Protein AF-A0A8J6VN34-F1 (afdb_monomer)

Structure (mmCIF, N/CA/C/O backbone):
data_AF-A0A8J6VN34-F1
#
_entry.id   AF-A0A8J6VN34-F1
#
loop_
_atom_site.group_PDB
_atom_site.id
_atom_site.type_symbol
_atom_site.label_atom_id
_atom_site.label_alt_id
_atom_site.label_comp_id
_atom_site.label_asym_id
_atom_site.label_entity_id
_atom_site.label_seq_id
_atom_site.pdbx_PDB_ins_code
_atom_site.Cartn_x
_atom_site.Cartn_y
_atom_site.Cartn_z
_atom_site.occupancy
_atom_site.B_iso_or_equiv
_atom_site.auth_seq_id
_atom_site.auth_comp_id
_atom_site.auth_asym_id
_atom_site.auth_atom_id
_atom_site.pdbx_PDB_model_num
ATOM 1 N N . MET A 1 1 ? -9.914 15.115 8.096 1.00 27.58 1 MET A N 1
ATOM 2 C CA . MET A 1 1 ? -8.444 15.237 8.143 1.00 27.58 1 MET A CA 1
ATOM 3 C C . MET A 1 1 ? -7.943 14.068 8.964 1.00 27.58 1 MET A C 1
ATOM 5 O O . MET A 1 1 ? -8.264 14.022 10.146 1.00 27.58 1 MET A O 1
ATOM 9 N N . ALA A 1 2 ? -7.287 13.093 8.335 1.00 30.97 2 ALA A N 1
ATOM 10 C CA . ALA A 1 2 ? -6.670 11.989 9.060 1.00 30.97 2 ALA A CA 1
ATOM 11 C C . ALA A 1 2 ? -5.541 12.577 9.913 1.00 30.97 2 ALA A C 1
ATOM 13 O O . ALA A 1 2 ? -4.629 13.214 9.386 1.00 30.97 2 ALA A O 1
ATOM 14 N N . ARG A 1 3 ? -5.658 12.474 11.238 1.00 43.19 3 ARG A N 1
ATOM 15 C CA . ARG A 1 3 ? -4.516 12.735 12.117 1.00 43.19 3 ARG A CA 1
ATOM 16 C C . ARG A 1 3 ? -3.498 11.631 11.838 1.00 43.19 3 ARG A C 1
ATOM 18 O O . ARG A 1 3 ? -3.907 10.505 11.588 1.00 43.19 3 ARG A O 1
ATOM 25 N N . ASN A 1 4 ? -2.203 11.940 11.873 1.00 45.34 4 ASN A N 1
ATOM 26 C CA . ASN A 1 4 ? -1.179 10.897 11.919 1.00 45.34 4 ASN A CA 1
ATOM 27 C C . ASN A 1 4 ? -1.414 10.094 13.200 1.00 45.34 4 ASN A C 1
ATOM 29 O O . ASN A 1 4 ? -1.066 10.550 14.290 1.00 45.34 4 ASN A O 1
ATOM 33 N N . ILE A 1 5 ? -2.088 8.954 13.075 1.00 58.25 5 ILE A N 1
ATOM 34 C CA . ILE A 1 5 ? -2.384 8.080 14.199 1.00 58.25 5 ILE A CA 1
ATOM 35 C C . ILE A 1 5 ? -1.059 7.451 14.592 1.00 58.25 5 ILE A C 1
ATOM 37 O O . ILE A 1 5 ? -0.401 6.772 13.806 1.00 58.25 5 ILE A O 1
ATOM 41 N N . GLY A 1 6 ? -0.605 7.776 15.798 1.00 58.16 6 GLY A N 1
ATOM 42 C CA . GLY A 1 6 ? 0.593 7.179 16.355 1.00 58.16 6 GLY A CA 1
ATOM 43 C C . GLY A 1 6 ? 0.306 5.726 16.698 1.00 58.16 6 GLY A C 1
ATOM 44 O O . GLY A 1 6 ? 0.001 5.440 17.850 1.00 58.16 6 GLY A O 1
ATOM 45 N N . TRP A 1 7 ? 0.452 4.818 15.729 1.00 65.31 7 TRP A N 1
ATOM 46 C CA . TRP A 1 7 ? 0.406 3.352 15.883 1.00 65.31 7 TRP A CA 1
ATOM 47 C C . TRP A 1 7 ? 1.563 2.786 16.735 1.00 65.31 7 TRP A C 1
ATOM 49 O O . TRP A 1 7 ? 2.011 1.654 16.556 1.00 65.31 7 TRP A O 1
ATOM 59 N N . GLY A 1 8 ? 2.086 3.583 17.666 1.00 69.25 8 GLY A N 1
ATOM 60 C CA . GLY A 1 8 ? 3.184 3.207 18.539 1.00 69.25 8 GLY A CA 1
ATOM 61 C C . GLY A 1 8 ? 2.762 2.212 19.616 1.00 69.25 8 GLY A C 1
ATOM 62 O O . GLY A 1 8 ? 1.590 2.086 19.978 1.00 69.25 8 GLY A O 1
ATOM 63 N N . GLU A 1 9 ? 3.763 1.562 20.197 1.00 71.38 9 GLU A N 1
ATOM 64 C CA . GLU A 1 9 ? 3.622 0.650 21.334 1.00 71.38 9 GLU A CA 1
ATOM 65 C C . GLU A 1 9 ? 2.813 1.231 22.520 1.00 71.38 9 GLU A C 1
ATOM 67 O O . GLU A 1 9 ? 1.949 0.516 23.040 1.00 71.38 9 GLU A O 1
ATOM 72 N N . PRO A 1 10 ? 2.936 2.533 22.877 1.00 77.38 10 PRO A N 1
ATOM 73 C CA . PRO A 1 10 ? 2.121 3.129 23.939 1.00 77.38 10 PRO A CA 1
ATOM 74 C C . PRO A 1 10 ? 0.622 3.161 23.612 1.00 77.38 10 PRO A C 1
ATOM 76 O O . PRO A 1 10 ? -0.213 2.960 24.491 1.00 77.38 10 PRO A O 1
ATOM 79 N N . ALA A 1 11 ? 0.252 3.383 22.344 1.00 78.06 11 ALA A N 1
ATOM 80 C CA . ALA A 1 11 ? -1.151 3.431 21.930 1.00 78.06 11 ALA A CA 1
ATOM 81 C C . ALA A 1 11 ? -1.808 2.048 22.041 1.00 78.06 11 ALA A C 1
ATOM 83 O O . ALA A 1 11 ? -2.928 1.931 22.544 1.00 78.06 11 ALA A O 1
ATOM 84 N N . LYS A 1 12 ? -1.071 0.997 21.661 1.00 79.69 12 LYS A N 1
ATOM 85 C CA . LYS A 1 12 ? -1.491 -0.399 21.826 1.00 79.69 12 LYS A CA 1
ATOM 86 C C . LYS A 1 12 ? -1.663 -0.771 23.296 1.00 79.69 12 LYS A C 1
ATOM 88 O O . LYS A 1 12 ? -2.705 -1.301 23.679 1.00 79.69 12 LYS A O 1
ATOM 93 N N . SER A 1 13 ? -0.653 -0.471 24.115 1.00 83.44 13 SER A N 1
ATOM 94 C CA . SER A 1 13 ? -0.665 -0.709 25.564 1.00 83.44 13 SER A CA 1
ATOM 95 C C . SER A 1 13 ? -1.884 -0.046 26.215 1.00 83.44 13 SER A C 1
ATOM 97 O O . SER A 1 13 ? -2.656 -0.694 26.922 1.00 83.44 13 SER A O 1
ATOM 99 N N . ASN A 1 14 ? -2.137 1.222 25.886 1.00 85.06 14 ASN A N 1
ATOM 100 C CA . ASN A 1 14 ? -3.275 1.976 26.407 1.00 85.06 14 ASN A CA 1
ATOM 101 C C . ASN A 1 14 ? -4.629 1.422 25.962 1.00 85.06 14 ASN A C 1
ATOM 103 O O . ASN A 1 14 ? -5.552 1.356 26.775 1.00 85.06 14 ASN A O 1
ATOM 107 N N . ALA A 1 15 ? -4.753 1.008 24.698 1.00 83.56 15 ALA A N 1
ATOM 108 C CA . ALA A 1 15 ? -5.980 0.407 24.191 1.00 83.56 15 ALA A CA 1
ATOM 109 C C . ALA A 1 15 ? -6.321 -0.879 24.950 1.00 83.56 15 ALA A C 1
ATOM 111 O O . ALA A 1 15 ? -7.450 -1.038 25.410 1.00 83.56 15 ALA A O 1
ATOM 112 N N . ILE A 1 16 ? -5.331 -1.752 25.154 1.00 83.81 16 ILE A N 1
ATOM 113 C CA . ILE A 1 16 ? -5.499 -3.000 25.908 1.00 83.81 16 ILE A CA 1
ATOM 114 C C . ILE A 1 16 ? -5.907 -2.705 27.355 1.00 83.81 16 ILE A C 1
ATOM 116 O O . ILE A 1 16 ? -6.890 -3.266 27.830 1.00 83.81 16 ILE A O 1
ATOM 120 N N . LYS A 1 17 ? -5.218 -1.779 28.038 1.00 85.81 17 LYS A N 1
ATOM 121 C CA . LYS A 1 17 ? -5.536 -1.401 29.427 1.00 85.81 17 LYS A CA 1
ATOM 122 C C . LYS A 1 17 ? -6.968 -0.877 29.574 1.00 85.81 17 LYS A C 1
ATOM 124 O O . LYS A 1 17 ? -7.651 -1.241 30.529 1.00 85.81 17 LYS A O 1
ATOM 129 N N . LEU A 1 18 ? -7.420 -0.042 28.634 1.00 85.75 18 LEU A N 1
ATOM 130 C CA . LEU A 1 18 ? -8.779 0.502 28.633 1.00 85.75 18 LEU A CA 1
ATOM 131 C C . LEU A 1 18 ? -9.824 -0.594 28.399 1.00 85.75 18 LEU A C 1
ATOM 133 O O . LEU A 1 18 ? -10.818 -0.658 29.118 1.00 85.75 18 LEU A O 1
ATOM 137 N N . LEU A 1 19 ? -9.596 -1.456 27.407 1.00 84.25 19 LEU A N 1
ATOM 138 C CA . LEU A 1 19 ? -10.494 -2.565 27.084 1.00 84.25 19 LEU A CA 1
ATOM 139 C C . LEU A 1 19 ? -10.623 -3.544 28.243 1.00 84.25 19 LEU A C 1
ATOM 141 O O . LEU A 1 19 ? -11.724 -3.978 28.557 1.00 84.25 19 LEU A O 1
ATOM 145 N N . GLU A 1 20 ? -9.513 -3.851 28.904 1.00 85.06 20 GLU A N 1
ATOM 146 C CA . GLU A 1 20 ? -9.505 -4.736 30.057 1.00 85.06 20 GLU A CA 1
ATOM 147 C C . GLU A 1 20 ? -10.310 -4.149 31.219 1.00 85.06 20 GLU A C 1
ATOM 149 O O . GLU A 1 20 ? -11.137 -4.847 31.790 1.00 85.06 20 GLU A O 1
ATOM 154 N N . ALA A 1 21 ? -10.155 -2.851 31.511 1.00 85.06 21 ALA A N 1
ATOM 155 C CA . ALA A 1 21 ? -10.947 -2.183 32.544 1.00 85.06 21 ALA A CA 1
ATOM 156 C C . ALA A 1 21 ? -12.456 -2.182 32.222 1.00 85.06 21 ALA A C 1
ATOM 158 O O . ALA A 1 21 ? -13.283 -2.374 33.114 1.00 85.06 21 ALA A O 1
ATOM 159 N N . LEU A 1 22 ? -12.823 -1.997 30.948 1.00 84.12 22 LEU A N 1
ATOM 160 C CA . LEU A 1 22 ? -14.218 -2.046 30.495 1.00 84.12 22 LEU A CA 1
ATOM 161 C C . LEU A 1 22 ? -14.804 -3.462 30.547 1.00 84.12 22 LEU A C 1
ATOM 163 O O . LEU A 1 22 ? -15.960 -3.624 30.927 1.00 84.12 22 LEU A O 1
ATOM 167 N N . LEU A 1 23 ? -14.018 -4.477 30.186 1.00 81.50 23 LEU A N 1
ATOM 168 C CA . LEU A 1 23 ? -14.428 -5.879 30.246 1.00 81.50 23 LEU A CA 1
ATOM 169 C C . LEU A 1 23 ? -14.573 -6.366 31.685 1.00 81.50 23 LEU A C 1
ATOM 171 O O . LEU A 1 23 ? -15.587 -6.971 32.007 1.00 81.50 23 LEU A O 1
ATOM 175 N N . SER A 1 24 ? -13.635 -6.025 32.573 1.00 82.00 24 SER A N 1
ATOM 176 C CA . SER A 1 24 ? -13.771 -6.331 34.001 1.00 82.00 24 SER A CA 1
ATOM 177 C C . SER A 1 24 ? -15.051 -5.728 34.579 1.00 82.00 24 SER A C 1
ATOM 179 O O . SER A 1 24 ? -15.753 -6.388 35.340 1.00 82.00 24 SER A O 1
ATOM 181 N N . LEU A 1 25 ? -15.398 -4.499 34.178 1.00 81.81 25 LEU A N 1
ATOM 182 C CA . LEU A 1 25 ? -16.655 -3.868 34.579 1.00 81.81 25 LEU A CA 1
ATOM 183 C C . LEU A 1 25 ? -17.891 -4.602 34.026 1.00 81.81 25 LEU A C 1
ATOM 185 O O . LEU A 1 25 ? -18.900 -4.697 34.721 1.00 81.81 25 LEU A O 1
ATOM 189 N N . ALA A 1 26 ? -17.818 -5.141 32.806 1.00 78.38 26 ALA A N 1
ATOM 190 C CA . ALA A 1 26 ? -18.894 -5.933 32.209 1.00 78.38 26 ALA A CA 1
ATOM 191 C C . ALA A 1 26 ? -19.073 -7.307 32.885 1.00 78.38 26 ALA A C 1
ATOM 193 O O . ALA A 1 26 ? -20.204 -7.768 33.023 1.00 78.38 26 ALA A O 1
ATOM 194 N N . ASP A 1 27 ? -17.980 -7.917 33.349 1.00 73.81 27 ASP A N 1
ATOM 195 C CA . ASP A 1 27 ? -17.960 -9.210 34.053 1.00 73.81 27 ASP A CA 1
ATOM 196 C C . ASP A 1 27 ? -18.363 -9.102 35.539 1.00 73.81 27 ASP A C 1
ATOM 198 O O . ASP A 1 27 ? -18.314 -10.084 36.280 1.00 73.81 27 ASP A O 1
ATOM 202 N N . GLY A 1 28 ? -18.795 -7.918 35.987 1.00 67.38 28 GLY A N 1
ATOM 203 C CA . GLY A 1 28 ? -19.330 -7.706 37.332 1.00 67.38 28 GLY A CA 1
ATOM 204 C C . GLY A 1 28 ? -18.319 -7.191 38.353 1.00 67.38 28 GLY A C 1
ATOM 205 O O . GLY A 1 28 ? -18.567 -7.302 39.552 1.00 67.38 28 GLY A O 1
ATOM 206 N N . TRP A 1 29 ? -17.196 -6.606 37.920 1.00 68.62 29 TRP A N 1
ATOM 207 C CA . TRP A 1 29 ? -16.300 -5.900 38.837 1.00 68.62 29 TRP A CA 1
ATOM 208 C C . TRP A 1 29 ? -17.034 -4.741 39.524 1.00 68.62 29 TRP A C 1
ATOM 210 O O . TRP A 1 29 ? -17.462 -3.769 38.892 1.00 68.62 29 TRP A O 1
ATOM 220 N N . GLU A 1 30 ? -17.184 -4.841 40.844 1.00 63.00 30 GLU A N 1
ATOM 221 C CA . GLU A 1 30 ? -17.826 -3.804 41.636 1.00 63.00 30 GLU A CA 1
ATOM 222 C C . GLU A 1 30 ? -16.879 -2.621 41.854 1.00 63.00 30 GLU A C 1
ATOM 224 O O . GLU A 1 30 ? -15.909 -2.682 42.603 1.00 63.00 30 GLU A O 1
ATOM 229 N N . LEU A 1 31 ? -17.197 -1.497 41.215 1.00 65.81 31 LEU A N 1
ATOM 230 C CA . LEU A 1 31 ? -16.610 -0.202 41.556 1.00 65.81 31 LEU A CA 1
ATOM 231 C C . LEU A 1 31 ? -17.163 0.300 42.896 1.00 65.81 31 LEU A C 1
ATOM 233 O O . LEU A 1 31 ? -18.359 0.561 43.012 1.00 65.81 31 LEU A O 1
ATOM 237 N N . ASP A 1 32 ? -16.310 0.546 43.882 1.00 65.75 32 ASP A N 1
ATOM 238 C CA . ASP A 1 32 ? -16.736 1.185 45.142 1.00 65.75 32 ASP A CA 1
ATOM 239 C C . ASP A 1 32 ? -17.191 2.647 44.947 1.00 65.75 32 ASP A C 1
ATOM 241 O O . ASP A 1 32 ? -17.896 3.225 45.775 1.00 65.75 32 ASP A O 1
ATOM 245 N N . ASP A 1 33 ? -16.814 3.257 43.822 1.00 73.25 33 ASP A N 1
ATOM 246 C CA . ASP A 1 33 ? -17.109 4.649 43.496 1.00 73.25 33 ASP A CA 1
ATOM 247 C C . ASP A 1 33 ? -18.467 4.789 42.783 1.00 73.25 33 ASP A C 1
ATOM 249 O O . ASP A 1 33 ? -18.620 4.503 41.589 1.00 73.25 33 ASP A O 1
ATOM 253 N N . CYS A 1 34 ? -19.469 5.248 43.536 1.00 67.12 34 CYS A N 1
ATOM 254 C CA . CYS A 1 34 ? -20.832 5.457 43.048 1.00 67.12 34 CYS A CA 1
ATOM 255 C C . CYS A 1 34 ? -20.923 6.506 41.924 1.00 67.12 34 CYS A C 1
ATOM 257 O O . CYS A 1 34 ? -21.816 6.412 41.079 1.00 67.12 34 CYS A O 1
ATOM 259 N N . GLU A 1 35 ? -20.018 7.490 41.879 1.00 72.00 35 GLU A N 1
ATOM 260 C CA . GLU A 1 35 ? -20.010 8.507 40.822 1.00 72.00 35 GLU A CA 1
ATOM 261 C C . GLU A 1 35 ? -19.473 7.929 39.511 1.00 72.00 35 GLU A C 1
ATOM 263 O O . GLU A 1 35 ? -20.035 8.185 38.443 1.00 72.00 35 GLU A O 1
ATOM 268 N N . LEU A 1 36 ? -18.438 7.087 39.583 1.00 71.94 36 LEU A N 1
ATOM 269 C CA . LEU A 1 36 ? -17.904 6.388 38.412 1.00 71.94 36 LEU A CA 1
ATOM 270 C C . LEU A 1 36 ? -18.875 5.338 37.868 1.00 71.94 36 LEU A C 1
ATOM 272 O O . LEU A 1 36 ? -19.018 5.244 36.650 1.00 71.94 36 LEU A O 1
ATOM 276 N N . LYS A 1 37 ? -19.606 4.627 38.739 1.00 71.38 37 LYS A N 1
ATOM 277 C CA . LYS A 1 37 ? -20.693 3.714 38.332 1.00 71.38 37 LYS A CA 1
ATOM 278 C C . LYS A 1 37 ? -21.795 4.428 37.546 1.00 71.38 37 LYS A C 1
ATOM 280 O O . LYS A 1 37 ? -22.372 3.857 36.626 1.00 71.38 37 LYS A O 1
ATOM 285 N N . ALA A 1 38 ? -22.100 5.678 37.898 1.00 73.31 38 ALA A N 1
ATOM 286 C CA . ALA A 1 38 ? -23.043 6.487 37.133 1.00 73.31 38 ALA A CA 1
ATOM 287 C C . ALA A 1 38 ? -22.421 7.000 35.821 1.00 73.31 38 ALA A C 1
ATOM 289 O O . ALA A 1 38 ? -23.092 7.020 34.791 1.00 73.31 38 ALA A O 1
ATOM 290 N N . ALA A 1 39 ? -21.145 7.392 35.842 1.00 77.31 39 ALA A N 1
ATOM 291 C CA . ALA A 1 39 ? -20.455 7.986 34.698 1.00 77.31 39 ALA A CA 1
ATOM 292 C C . ALA A 1 39 ? -20.050 6.982 33.602 1.00 77.31 39 ALA A C 1
ATOM 294 O O . ALA A 1 39 ? -19.951 7.377 32.438 1.00 77.31 39 ALA A O 1
ATOM 295 N N . VAL A 1 40 ? -19.812 5.713 33.950 1.00 80.19 40 VAL A N 1
ATOM 296 C CA . VAL A 1 40 ? -19.454 4.640 33.013 1.00 80.19 40 VAL A CA 1
ATOM 297 C C . VAL A 1 40 ? -20.332 3.421 33.273 1.00 80.19 40 VAL A C 1
ATOM 299 O O . VAL A 1 40 ? -20.195 2.739 34.283 1.00 80.19 40 VAL A O 1
ATOM 302 N N . GLN A 1 41 ? -21.221 3.139 32.329 1.00 80.62 41 GLN A N 1
ATOM 303 C CA . GLN A 1 41 ? -22.067 1.957 32.307 1.00 80.62 41 GLN A CA 1
ATOM 304 C C . GLN A 1 41 ? -21.714 1.127 31.075 1.00 80.62 41 GLN A C 1
ATOM 306 O O . GLN A 1 41 ? -21.562 1.666 29.977 1.00 80.62 41 GLN A O 1
ATOM 311 N N . VAL A 1 42 ? -21.569 -0.180 31.267 1.00 81.50 42 VAL A N 1
ATOM 312 C CA . VAL A 1 42 ? -21.170 -1.116 30.219 1.00 81.50 42 VAL A CA 1
ATOM 313 C C . VAL A 1 42 ? -22.227 -2.208 30.128 1.00 81.50 42 VAL A C 1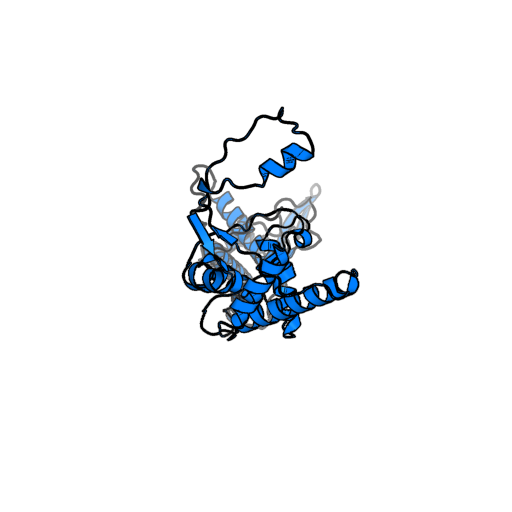
ATOM 315 O O . VAL A 1 42 ? -22.566 -2.823 31.135 1.00 81.50 42 VAL A O 1
ATOM 318 N N . GLU A 1 43 ? -22.776 -2.417 28.935 1.00 82.62 43 GLU A N 1
ATOM 319 C CA . GLU A 1 43 ? -23.843 -3.389 28.689 1.00 82.62 43 GLU A CA 1
ATOM 320 C C . GLU A 1 43 ? -23.598 -4.125 27.369 1.00 82.62 43 GLU A C 1
ATOM 322 O O . GLU A 1 43 ? -23.281 -3.513 26.346 1.00 82.62 43 GLU A O 1
ATOM 327 N N . TRP A 1 44 ? -23.771 -5.446 27.371 1.00 78.69 44 TRP A N 1
ATOM 328 C CA . TRP A 1 44 ? -23.769 -6.245 26.148 1.00 78.69 44 TRP A CA 1
ATOM 329 C C . TRP A 1 44 ? -25.103 -6.053 25.418 1.00 78.69 44 TRP A C 1
ATOM 331 O O . TRP A 1 44 ? -26.161 -6.374 25.950 1.00 78.69 44 TRP A O 1
ATOM 341 N N . VAL A 1 45 ? -25.057 -5.497 24.205 1.00 79.31 45 VAL A N 1
ATOM 342 C CA . VAL A 1 45 ? -26.252 -5.263 23.367 1.00 79.31 45 VAL A CA 1
ATOM 343 C C . VAL A 1 45 ? -26.505 -6.439 22.431 1.00 79.31 45 VAL A C 1
ATOM 345 O O . VAL A 1 45 ? -27.643 -6.717 22.064 1.00 79.31 45 VAL A O 1
ATOM 348 N N . SER A 1 46 ? -25.442 -7.131 22.039 1.00 76.25 46 SER A N 1
ATOM 349 C CA . SER A 1 46 ? -25.511 -8.399 21.328 1.00 76.25 46 SER A CA 1
ATOM 350 C C . SER A 1 46 ? -24.335 -9.276 21.730 1.00 76.25 46 SER A C 1
ATOM 352 O O . SER A 1 46 ? -23.399 -8.801 22.376 1.00 76.25 46 SER A O 1
ATOM 354 N N . GLU A 1 47 ? -24.365 -10.533 21.287 1.00 76.50 47 GLU A N 1
ATOM 355 C CA . GLU A 1 47 ? -23.318 -11.532 21.524 1.00 76.50 47 GLU A CA 1
ATOM 356 C C . GLU A 1 47 ? -21.906 -10.984 21.272 1.00 76.50 47 GLU A C 1
ATOM 358 O O . GLU A 1 47 ? -20.993 -11.281 22.030 1.00 76.50 47 GLU A O 1
ATOM 363 N N . ASN A 1 48 ? -21.734 -10.105 20.279 1.00 80.69 48 ASN A N 1
ATOM 364 C CA . ASN A 1 48 ? -20.426 -9.605 19.844 1.00 80.69 48 ASN A CA 1
ATOM 365 C C . ASN A 1 48 ? -20.284 -8.081 20.002 1.00 80.69 48 ASN A C 1
ATOM 367 O O . ASN A 1 48 ? -19.380 -7.480 19.418 1.00 80.69 48 ASN A O 1
ATOM 371 N N . LYS A 1 49 ? -21.195 -7.415 20.726 1.00 82.38 49 LYS A N 1
ATOM 372 C CA . LYS A 1 49 ? -21.228 -5.946 20.803 1.00 82.38 49 LYS A CA 1
ATOM 373 C C . LYS A 1 49 ? -21.412 -5.447 22.229 1.00 82.38 49 LYS A C 1
ATOM 375 O O . LYS A 1 49 ? -22.490 -5.562 22.814 1.00 82.38 49 LYS A O 1
ATOM 380 N N . LEU A 1 50 ? -20.367 -4.801 22.736 1.00 83.69 50 LEU A N 1
ATOM 381 C CA . LEU A 1 50 ? -20.330 -4.182 24.054 1.00 83.69 50 LEU A CA 1
ATOM 382 C C . LEU A 1 50 ? -20.575 -2.679 23.933 1.00 83.69 50 LEU A C 1
ATOM 384 O O . LEU A 1 50 ? -19.791 -1.972 23.302 1.00 83.69 50 LEU A O 1
ATOM 388 N N . ARG A 1 51 ? -21.653 -2.170 24.525 1.00 83.50 51 ARG A N 1
ATOM 389 C CA . ARG A 1 51 ? -22.000 -0.746 24.508 1.00 83.50 51 ARG A CA 1
ATOM 390 C C . ARG A 1 51 ? -21.522 -0.077 25.790 1.00 83.50 51 ARG A C 1
ATOM 392 O O . ARG A 1 51 ? -21.782 -0.565 26.885 1.00 83.50 51 ARG A O 1
ATOM 399 N N . VAL A 1 52 ? -20.862 1.068 25.638 1.00 83.69 52 VAL A N 1
ATOM 400 C CA . VAL A 1 52 ? -20.378 1.893 26.748 1.00 83.69 52 VAL A CA 1
ATOM 401 C C . VAL A 1 52 ? -21.117 3.227 26.735 1.00 83.69 52 VAL A C 1
ATOM 403 O O . VAL A 1 52 ? -21.083 3.978 25.754 1.00 83.69 52 VAL A O 1
ATOM 406 N N . THR A 1 53 ? -21.807 3.522 27.832 1.00 83.31 53 THR A N 1
ATOM 407 C CA . THR A 1 53 ? -22.572 4.756 28.040 1.00 83.31 53 THR A CA 1
ATOM 408 C C . THR A 1 53 ? -22.340 5.308 29.449 1.00 83.31 53 THR A C 1
ATOM 410 O O . THR A 1 53 ? -21.438 4.879 30.160 1.00 83.31 53 THR A O 1
ATOM 413 N N . GLY A 1 54 ? -23.106 6.327 29.834 1.00 80.38 54 GLY A N 1
ATOM 414 C CA . GLY A 1 54 ? -23.071 6.929 31.162 1.00 80.38 54 GLY A CA 1
ATOM 415 C C . GLY A 1 54 ? -24.381 7.658 31.441 1.00 80.38 54 GLY A C 1
ATOM 416 O O . GLY A 1 54 ? -25.002 8.229 30.531 1.00 80.38 54 GLY A O 1
ATOM 417 N N . LYS A 1 55 ? -24.815 7.623 32.699 1.00 78.12 55 LYS A N 1
ATOM 418 C CA . LYS A 1 55 ? -26.004 8.309 33.205 1.00 78.12 55 LYS A CA 1
ATOM 419 C C . LYS A 1 55 ? -25.589 9.640 33.816 1.00 78.12 55 LYS A C 1
ATOM 421 O O . LYS A 1 55 ? -24.691 9.719 34.646 1.00 78.12 55 LYS A O 1
ATOM 426 N N . GLY A 1 56 ? -26.276 10.702 33.415 1.00 69.19 56 GLY A N 1
ATOM 427 C CA . GLY A 1 56 ? -26.051 12.042 33.938 1.00 69.19 56 GLY A CA 1
ATOM 428 C C . GLY A 1 56 ? -27.358 12.696 34.355 1.00 69.19 56 GLY A C 1
ATOM 429 O O . GLY A 1 56 ? -28.442 12.333 33.896 1.00 69.19 56 GLY A O 1
ATOM 430 N N . LYS A 1 57 ? -27.267 13.679 35.248 1.00 70.56 57 LYS A N 1
ATOM 431 C CA . LYS A 1 57 ? -28.428 14.478 35.642 1.00 70.56 57 LYS A CA 1
ATOM 432 C C . LYS A 1 57 ? -28.655 15.571 34.603 1.00 70.56 57 LYS A C 1
ATOM 434 O O . LYS A 1 57 ? -27.791 16.420 34.398 1.00 70.56 57 LYS A O 1
ATOM 439 N N . GLN A 1 58 ? -29.830 15.584 33.983 1.00 64.62 58 GLN A N 1
ATOM 440 C CA . GLN A 1 58 ? -30.264 16.670 33.112 1.00 64.62 58 GLN A CA 1
ATOM 441 C C . GLN A 1 58 ? -31.300 17.524 33.849 1.00 64.62 58 GLN A C 1
ATOM 443 O O . GLN A 1 58 ? -32.327 17.021 34.309 1.00 64.62 58 GLN A O 1
ATOM 448 N N . LYS A 1 59 ? -31.034 18.829 33.971 1.00 58.72 59 LYS A N 1
ATOM 449 C CA . LYS A 1 59 ? -31.998 19.798 34.509 1.00 58.72 59 LYS A CA 1
ATOM 450 C C . LYS A 1 59 ? -32.885 20.323 33.392 1.00 58.72 59 LYS A C 1
ATOM 452 O O . LYS A 1 59 ? -32.393 20.924 32.439 1.00 58.72 59 LYS A O 1
ATOM 457 N N . ARG A 1 60 ? -34.200 20.161 33.539 1.00 56.69 60 ARG A N 1
ATOM 458 C CA . ARG A 1 60 ? -35.200 20.832 32.700 1.00 56.69 60 ARG A CA 1
ATOM 459 C C . ARG A 1 60 ? -36.115 21.650 33.612 1.00 56.69 60 ARG A C 1
ATOM 461 O O . ARG A 1 60 ? -37.063 21.135 34.201 1.00 56.69 60 ARG A O 1
ATOM 468 N N . GLY A 1 61 ? -35.784 22.931 33.786 1.00 67.94 61 GLY A N 1
ATOM 469 C CA . GLY A 1 61 ? -36.437 23.799 34.774 1.00 67.94 61 GLY A CA 1
ATOM 470 C C . GLY A 1 61 ? -36.084 23.399 36.215 1.00 67.94 61 GLY A C 1
ATOM 471 O O . GLY A 1 61 ? -34.913 23.214 36.530 1.00 67.94 61 GLY A O 1
ATOM 472 N N . LYS A 1 62 ? -37.089 23.248 37.093 1.00 60.50 62 LYS A N 1
ATOM 473 C CA . LYS A 1 62 ? -36.916 22.816 38.500 1.00 60.50 62 LYS A CA 1
ATOM 474 C C . LYS A 1 62 ? -36.826 21.291 38.697 1.00 60.50 62 LYS A C 1
ATOM 476 O O . LYS A 1 62 ? -36.678 20.848 39.830 1.00 60.50 62 LYS A O 1
ATOM 481 N N . ARG A 1 63 ? -36.953 20.484 37.636 1.00 51.34 63 ARG A N 1
ATOM 482 C CA . ARG A 1 63 ? -36.908 19.014 37.719 1.00 51.34 63 ARG A CA 1
ATOM 483 C C . ARG A 1 63 ? -35.556 18.493 37.228 1.00 51.34 63 ARG A C 1
ATOM 485 O O . ARG A 1 63 ? -35.130 18.820 36.119 1.00 51.34 63 ARG A O 1
ATOM 492 N N . GLU A 1 64 ? -34.901 17.695 38.068 1.00 66.81 64 GLU A N 1
ATOM 493 C CA . GLU A 1 64 ? -33.728 16.890 37.716 1.00 66.81 64 GLU A CA 1
ATOM 494 C C . GLU A 1 64 ? -34.198 15.495 37.294 1.00 66.81 64 GLU A C 1
ATOM 496 O O . GLU A 1 64 ? -34.903 14.825 38.046 1.00 66.81 64 GLU A O 1
ATOM 501 N N . THR A 1 65 ? -33.814 15.056 36.098 1.00 68.69 65 THR A N 1
ATOM 502 C CA . THR A 1 65 ? -34.054 13.688 35.618 1.00 68.69 65 THR A CA 1
ATOM 503 C C . THR A 1 65 ? -32.726 13.030 35.274 1.00 68.69 65 THR A C 1
ATOM 505 O O . THR A 1 65 ? -31.856 13.673 34.685 1.00 68.69 65 THR A O 1
ATOM 508 N N . ILE A 1 66 ? -32.561 11.758 35.635 1.00 70.69 66 ILE A N 1
ATOM 509 C CA . ILE A 1 66 ? -31.394 10.961 35.242 1.00 70.69 66 ILE A CA 1
ATOM 510 C C . ILE A 1 66 ? -31.628 10.503 33.803 1.00 70.69 66 ILE A C 1
ATOM 512 O O . ILE A 1 66 ? -32.615 9.828 33.524 1.00 70.69 66 ILE A O 1
ATOM 516 N N . VAL A 1 67 ? -30.751 10.912 32.891 1.00 72.56 67 VAL A N 1
ATOM 517 C CA . VAL A 1 67 ? -30.847 10.613 31.458 1.00 72.56 67 VAL A CA 1
ATOM 518 C C . VAL A 1 67 ? -29.532 9.988 31.000 1.00 72.56 67 VAL A C 1
ATOM 520 O O . VAL A 1 67 ? -28.469 10.272 31.552 1.00 72.56 67 VAL A O 1
ATOM 523 N N . GLU A 1 68 ? -29.582 9.126 29.988 1.00 74.00 68 GLU A N 1
ATOM 524 C CA . GLU A 1 68 ? -28.381 8.620 29.323 1.00 74.00 68 GLU A CA 1
ATOM 525 C C . GLU A 1 68 ? -27.728 9.732 28.493 1.00 74.00 68 GLU A C 1
ATOM 527 O O . GLU A 1 68 ? -28.187 10.057 27.393 1.00 74.00 68 GLU A O 1
ATOM 532 N N . ILE A 1 69 ? -26.636 10.303 28.997 1.00 70.56 69 ILE A N 1
ATOM 533 C CA . ILE A 1 69 ? -25.899 11.385 28.324 1.00 70.56 69 ILE A CA 1
ATOM 534 C C . ILE A 1 69 ? -24.673 10.818 27.591 1.00 70.56 69 ILE A C 1
ATOM 536 O O . ILE A 1 69 ? -24.383 11.239 26.473 1.00 70.56 69 ILE A O 1
ATOM 540 N N . GLY A 1 70 ? -24.034 9.784 28.148 1.00 75.56 70 GLY A N 1
ATOM 541 C CA . GLY A 1 70 ? -22.787 9.190 27.655 1.00 75.56 70 GLY A CA 1
ATOM 542 C C . GLY A 1 70 ? -21.670 9.268 28.695 1.00 75.56 70 GLY A C 1
ATOM 543 O O . GLY A 1 70 ? -21.852 9.842 29.767 1.00 75.56 70 GLY A O 1
ATOM 544 N N . THR A 1 71 ? -20.516 8.688 28.379 1.00 81.19 71 THR A N 1
ATOM 545 C CA . THR A 1 71 ? -19.324 8.726 29.237 1.00 81.19 71 THR A CA 1
ATOM 546 C C . THR A 1 71 ? -18.425 9.920 28.905 1.00 81.19 71 THR A C 1
ATOM 548 O O . THR A 1 71 ? -18.522 10.509 27.827 1.00 81.19 71 THR A O 1
ATOM 551 N N . THR A 1 72 ? -17.537 10.295 29.824 1.00 83.19 72 THR A N 1
ATOM 552 C CA . THR A 1 72 ? -16.525 11.341 29.604 1.00 83.19 72 THR A CA 1
ATOM 553 C C . THR A 1 72 ? -15.130 10.729 29.576 1.00 83.19 72 THR A C 1
ATOM 555 O O . THR A 1 72 ? -14.856 9.748 30.263 1.00 83.19 72 THR A O 1
ATOM 558 N N . LYS A 1 73 ? -14.202 11.340 28.828 1.00 81.06 73 LYS A N 1
ATOM 559 C CA . LYS A 1 73 ? -12.804 10.872 28.775 1.00 81.06 73 LYS A CA 1
ATOM 560 C C . LYS A 1 73 ? -12.162 10.811 30.163 1.00 81.06 73 LYS A C 1
ATOM 562 O O . LYS A 1 73 ? -11.499 9.834 30.479 1.00 81.06 73 LYS A O 1
ATOM 567 N N . LYS A 1 74 ? -12.433 11.808 31.013 1.00 82.56 74 LYS A N 1
ATOM 568 C CA . LYS A 1 74 ? -11.957 11.847 32.405 1.00 82.56 74 LYS A CA 1
ATOM 569 C C . LYS A 1 74 ? -12.464 10.657 33.226 1.00 82.56 74 LYS A C 1
ATOM 571 O O . LYS A 1 74 ? -11.709 10.094 34.009 1.00 82.56 74 LYS A O 1
ATOM 576 N N . ALA A 1 75 ? -13.721 10.254 33.036 1.00 81.81 75 ALA A N 1
ATOM 577 C CA . ALA A 1 75 ? -14.274 9.084 33.717 1.00 81.81 75 ALA A CA 1
ATOM 578 C C . ALA A 1 75 ? -13.603 7.780 33.258 1.00 81.81 75 ALA A C 1
ATOM 580 O O . ALA A 1 75 ? -13.318 6.923 34.087 1.00 81.81 75 ALA A O 1
ATOM 581 N N . LEU A 1 76 ? -13.285 7.657 31.965 1.00 82.75 76 LEU A N 1
ATOM 582 C CA . LEU A 1 76 ? -12.553 6.501 31.436 1.00 82.75 76 LEU A CA 1
ATOM 583 C C . LEU A 1 76 ? -11.121 6.418 31.977 1.00 82.75 76 LEU A C 1
ATOM 585 O O . LEU A 1 76 ? -10.659 5.331 32.299 1.00 82.75 76 LEU A O 1
ATOM 589 N N . VAL A 1 77 ? -10.435 7.551 32.136 1.00 83.50 77 VAL A N 1
ATOM 590 C CA . VAL A 1 77 ? -9.096 7.580 32.750 1.00 83.50 77 VAL A CA 1
ATOM 591 C C . VAL A 1 77 ? -9.165 7.119 34.205 1.00 83.50 77 VAL A C 1
ATOM 593 O O . VAL A 1 77 ? -8.437 6.209 34.590 1.00 83.50 77 VAL A O 1
ATOM 596 N N . LYS A 1 78 ? -10.104 7.666 34.988 1.00 83.25 78 LYS A N 1
ATOM 597 C CA . LYS A 1 78 ? -10.325 7.247 36.381 1.00 83.25 78 LYS A CA 1
ATOM 598 C C . LYS A 1 78 ? -10.673 5.762 36.505 1.00 83.25 78 LYS A C 1
ATOM 600 O O . LYS A 1 78 ? -10.257 5.122 37.465 1.00 83.25 78 LYS A O 1
ATOM 605 N N . LEU A 1 79 ? -11.422 5.208 35.549 1.00 82.56 79 LEU A N 1
ATOM 606 C CA . LEU A 1 79 ? -11.728 3.776 35.506 1.00 82.56 79 LEU A CA 1
ATOM 607 C C . LEU A 1 79 ? -10.446 2.941 35.367 1.00 82.56 79 LEU A C 1
ATOM 609 O O . LEU A 1 79 ? -10.265 1.971 36.099 1.00 82.56 79 LEU A O 1
ATOM 613 N N . VAL A 1 80 ? -9.547 3.339 34.463 1.00 83.19 80 VAL A N 1
ATOM 614 C CA . VAL A 1 80 ? -8.257 2.663 34.260 1.00 83.19 80 VAL A CA 1
ATOM 615 C C . VAL A 1 80 ? -7.375 2.774 35.510 1.00 83.19 80 VAL A C 1
ATOM 617 O O . VAL A 1 80 ? -6.814 1.766 35.936 1.00 83.19 80 VAL A O 1
ATOM 620 N N . GLU A 1 81 ? -7.327 3.947 36.152 1.00 83.88 81 GLU A N 1
ATOM 621 C CA . GLU A 1 81 ? -6.600 4.144 37.418 1.00 83.88 81 GLU A CA 1
ATOM 622 C C . GLU A 1 81 ? -7.142 3.245 38.539 1.00 83.88 81 GLU A C 1
ATOM 624 O O . GLU A 1 81 ? -6.372 2.612 39.263 1.00 83.88 81 GLU A O 1
ATOM 629 N N . LYS A 1 82 ? -8.470 3.127 38.660 1.00 80.50 82 LYS A N 1
ATOM 630 C CA . LYS A 1 82 ? -9.119 2.239 39.638 1.00 80.50 82 LYS A CA 1
ATOM 631 C C . LYS A 1 82 ? -8.858 0.761 39.362 1.00 80.50 82 LYS A C 1
ATOM 633 O O . LYS A 1 82 ? -8.791 -0.016 40.307 1.00 80.50 82 LYS A O 1
ATOM 638 N N . ALA A 1 83 ? -8.663 0.386 38.100 1.00 75.25 83 ALA A N 1
ATOM 639 C CA . ALA A 1 83 ? -8.250 -0.960 37.709 1.00 75.25 83 ALA A CA 1
ATOM 640 C C . ALA A 1 83 ? -6.750 -1.229 37.976 1.00 75.25 83 ALA A C 1
ATOM 642 O O . ALA A 1 83 ? -6.225 -2.259 37.554 1.00 75.25 83 ALA A O 1
ATOM 643 N N . GLY A 1 84 ? -6.045 -0.307 38.648 1.00 74.50 84 GLY A N 1
ATOM 644 C CA . GLY A 1 84 ? -4.631 -0.433 39.003 1.00 74.50 84 GLY A CA 1
ATOM 645 C C . GLY A 1 84 ? -3.677 -0.181 37.836 1.00 74.50 84 GLY A C 1
ATOM 646 O O . GLY A 1 84 ? -2.524 -0.606 37.884 1.00 74.50 84 GLY A O 1
ATOM 647 N N . LYS A 1 85 ? -4.146 0.474 36.769 1.00 79.56 85 LYS A N 1
ATOM 648 C CA . LYS A 1 85 ? -3.378 0.705 35.541 1.00 79.56 85 LYS A CA 1
ATOM 649 C C . LYS A 1 85 ? -3.197 2.190 35.290 1.00 79.56 85 LYS A C 1
ATOM 651 O O . LYS A 1 85 ? -4.042 3.005 35.634 1.00 79.56 85 LYS A O 1
ATOM 656 N N . SER A 1 86 ? -2.111 2.524 34.604 1.00 80.81 86 SER A N 1
ATOM 657 C CA . SER A 1 86 ? -1.820 3.894 34.185 1.00 80.81 86 SER A CA 1
ATOM 658 C C . SER A 1 86 ? -1.643 3.949 32.675 1.00 80.81 86 SER A C 1
ATOM 660 O O . SER A 1 86 ? -1.000 3.072 32.082 1.00 80.81 86 SER A O 1
ATOM 662 N N . LEU A 1 87 ? -2.224 4.977 32.057 1.00 76.31 87 LEU A N 1
ATOM 663 C CA . LEU A 1 87 ? -2.033 5.260 30.639 1.00 76.31 87 LEU A CA 1
ATOM 664 C C . LEU A 1 87 ? -0.621 5.815 30.412 1.00 76.31 87 LEU A C 1
ATOM 666 O O . LEU A 1 87 ? -0.134 6.649 31.172 1.00 76.31 87 LEU A O 1
ATOM 670 N N . GLU A 1 88 ? 0.041 5.328 29.371 1.00 75.88 88 GLU A N 1
ATOM 671 C CA . GLU A 1 88 ? 1.370 5.763 28.947 1.00 75.88 88 GLU A CA 1
ATOM 672 C C . GLU A 1 88 ? 1.262 6.918 27.950 1.00 75.88 88 GLU A C 1
ATOM 674 O O . GLU A 1 88 ? 0.360 6.951 27.111 1.00 75.88 88 GLU A O 1
ATOM 679 N N . PHE A 1 89 ? 2.200 7.862 28.006 1.00 70.38 89 PHE A N 1
ATOM 680 C CA . PHE A 1 89 ? 2.201 9.027 27.123 1.00 70.38 89 PHE A CA 1
ATOM 681 C C . PHE A 1 89 ? 3.335 8.916 26.100 1.00 70.38 89 PHE A C 1
ATOM 683 O O . PHE A 1 89 ? 4.477 8.661 26.491 1.00 70.38 89 PHE A O 1
ATOM 690 N N . PRO A 1 90 ? 3.071 9.122 24.797 1.00 58.56 90 PRO A N 1
ATOM 691 C CA . PRO A 1 90 ? 4.134 9.148 23.804 1.00 58.56 90 PRO A CA 1
ATOM 692 C C . PRO A 1 90 ? 5.120 10.292 24.090 1.00 58.56 90 PRO A C 1
ATOM 694 O O . PRO A 1 90 ? 4.740 11.426 24.374 1.00 58.56 90 PRO A O 1
ATOM 697 N N . GLN A 1 91 ? 6.412 9.992 23.961 1.00 53.78 91 GLN A N 1
ATOM 698 C CA . GLN A 1 91 ? 7.544 10.837 24.375 1.00 53.78 91 GLN A CA 1
ATOM 699 C C . GLN A 1 91 ? 7.658 12.183 23.623 1.00 53.78 91 GLN A C 1
ATOM 701 O O . GLN A 1 91 ? 8.455 13.038 23.996 1.00 53.78 91 GLN A O 1
ATOM 706 N N . ARG A 1 92 ? 6.856 12.394 22.568 1.00 49.38 92 ARG A N 1
ATOM 707 C CA . ARG A 1 92 ? 6.974 13.516 21.618 1.00 49.38 92 ARG A CA 1
ATOM 708 C C . ARG A 1 92 ? 6.389 14.855 22.089 1.00 49.38 92 ARG A C 1
ATOM 710 O O . ARG A 1 92 ? 6.572 15.841 21.387 1.00 49.38 92 ARG A O 1
ATOM 717 N N . GLN A 1 93 ? 5.719 14.922 23.241 1.00 49.19 93 GLN A N 1
ATOM 718 C CA . GLN A 1 93 ? 5.094 16.160 23.735 1.00 49.19 93 GLN A CA 1
ATOM 719 C C . GLN A 1 93 ? 5.500 16.525 25.175 1.00 49.19 93 GLN A C 1
ATOM 721 O O . GLN A 1 93 ? 4.664 16.887 26.001 1.00 49.19 93 GLN A O 1
ATOM 726 N N . GLN A 1 94 ? 6.798 16.506 25.489 1.00 47.16 94 GLN A N 1
ATOM 727 C CA . GLN A 1 94 ? 7.321 17.216 26.671 1.00 47.16 94 GLN A CA 1
ATOM 728 C C . GLN A 1 94 ? 7.440 18.735 26.419 1.00 47.16 94 GLN A C 1
ATOM 730 O O . GLN A 1 94 ? 8.435 19.357 26.768 1.00 47.16 94 GLN A O 1
ATOM 735 N N . GLY A 1 95 ? 6.432 19.341 25.788 1.00 47.22 95 GLY A N 1
ATOM 736 C CA . GLY A 1 95 ? 6.302 20.795 25.766 1.00 47.22 95 GLY A CA 1
ATOM 737 C C . GLY A 1 95 ? 5.834 21.273 27.139 1.00 47.22 95 GLY A C 1
ATOM 738 O O . GLY A 1 95 ? 4.822 20.783 27.654 1.00 47.22 95 GLY A O 1
ATOM 739 N N . GLU A 1 96 ? 6.577 22.194 27.748 1.00 45.56 96 GLU A N 1
ATOM 740 C CA . GLU A 1 96 ? 6.174 22.915 28.957 1.00 45.56 96 GLU A CA 1
ATOM 741 C C . GLU A 1 96 ? 4.853 23.654 28.687 1.00 45.56 96 GLU A C 1
ATOM 743 O O . GLU A 1 96 ? 4.828 24.645 27.962 1.00 45.56 96 GLU A O 1
ATOM 748 N N . GLY A 1 97 ? 3.734 23.152 29.225 1.00 55.34 97 GLY A N 1
ATOM 749 C CA . GLY A 1 97 ? 2.463 23.888 29.211 1.00 55.34 97 GLY A CA 1
ATOM 750 C C . GLY A 1 97 ? 1.170 23.070 29.151 1.00 55.34 97 GLY A C 1
ATOM 751 O O . GLY A 1 97 ? 0.121 23.616 29.479 1.00 55.34 97 GLY A O 1
ATOM 752 N N . THR A 1 98 ? 1.185 21.787 28.771 1.00 58.50 98 THR A N 1
ATOM 753 C CA . THR A 1 98 ? -0.052 20.975 28.733 1.00 58.50 98 THR A CA 1
ATOM 754 C C . THR A 1 98 ? -0.378 20.362 30.094 1.00 58.50 98 THR A C 1
ATOM 756 O O . THR A 1 98 ? 0.468 19.700 30.702 1.00 58.50 98 THR A O 1
ATOM 759 N N . SER A 1 99 ? -1.606 20.580 30.582 1.00 69.69 99 SER A N 1
ATOM 760 C CA . SER A 1 99 ? -2.060 20.026 31.861 1.00 69.69 99 SER A CA 1
ATOM 761 C C . SER A 1 99 ? -2.123 18.494 31.796 1.00 69.69 99 SER A C 1
ATOM 763 O O . SER A 1 99 ? -2.330 17.906 30.731 1.00 69.69 99 SER A O 1
ATOM 765 N N . ARG A 1 100 ? -1.941 17.817 32.939 1.00 75.00 100 ARG A N 1
ATOM 766 C CA . ARG A 1 100 ? -2.011 16.346 33.015 1.00 75.00 100 ARG A CA 1
ATOM 767 C C . ARG A 1 100 ? -3.347 15.810 32.487 1.00 75.00 100 ARG A C 1
ATOM 769 O O . ARG A 1 100 ? -3.360 14.818 31.765 1.00 75.00 100 ARG A O 1
ATOM 776 N N . GLU A 1 101 ? -4.439 16.511 32.783 1.00 72.38 101 GLU A N 1
ATOM 777 C CA . GLU A 1 101 ? -5.782 16.141 32.332 1.00 72.38 101 GLU A CA 1
ATOM 778 C C . GLU A 1 101 ? -5.921 16.187 30.801 1.00 72.38 101 GLU A C 1
ATOM 780 O O . GLU A 1 101 ? -6.592 15.336 30.213 1.00 72.38 101 GLU A O 1
ATOM 785 N N . ASP A 1 102 ? -5.271 17.152 30.143 1.00 73.94 102 ASP A N 1
ATOM 786 C CA . ASP A 1 102 ? -5.306 17.281 28.683 1.00 73.94 102 ASP A CA 1
ATOM 787 C C . ASP A 1 102 ? -4.541 16.140 28.006 1.00 73.94 102 ASP A C 1
ATOM 789 O O . ASP A 1 102 ? -5.019 15.567 27.025 1.00 73.94 102 ASP A O 1
ATOM 793 N N . ARG A 1 103 ? -3.392 15.747 28.574 1.00 76.00 103 ARG A N 1
ATOM 794 C CA . ARG A 1 103 ? -2.585 14.616 28.082 1.00 76.00 103 ARG A CA 1
ATOM 795 C C . ARG A 1 103 ? -3.333 13.292 28.207 1.00 76.00 103 ARG A C 1
ATOM 797 O O . ARG A 1 103 ? -3.307 12.472 27.292 1.00 76.00 103 ARG A O 1
ATOM 804 N N . GLU A 1 104 ? -4.033 13.086 29.319 1.00 78.88 104 GLU A N 1
ATOM 805 C CA . GLU A 1 104 ? -4.883 11.911 29.535 1.00 78.88 104 GLU A CA 1
ATOM 806 C C . GLU A 1 104 ? -6.058 11.879 28.543 1.00 78.88 104 GLU A C 1
ATOM 808 O O . GLU A 1 104 ? -6.356 10.840 27.948 1.00 78.88 104 GLU A O 1
ATOM 813 N N . ALA A 1 105 ? -6.688 13.028 28.282 1.00 77.62 105 ALA A N 1
ATOM 814 C CA . ALA A 1 105 ? -7.758 13.137 27.294 1.00 77.62 105 ALA A CA 1
ATOM 815 C C . ALA A 1 105 ? -7.278 12.913 25.844 1.00 77.62 105 ALA A C 1
ATOM 817 O O . ALA A 1 105 ? -8.045 12.402 25.015 1.00 77.62 105 ALA A O 1
ATOM 818 N N . GLU A 1 106 ? -6.038 13.288 25.524 1.00 79.38 106 GLU A N 1
ATOM 819 C CA . GLU A 1 106 ? -5.397 13.020 24.232 1.00 79.38 106 GLU A CA 1
ATOM 820 C C . GLU A 1 106 ? -5.027 11.538 24.081 1.00 79.38 106 GLU A C 1
ATOM 822 O O . GLU A 1 106 ? -5.287 10.945 23.032 1.00 79.38 106 GLU A O 1
ATOM 827 N N . ALA A 1 107 ? -4.519 10.902 25.141 1.00 79.50 107 ALA A N 1
ATOM 828 C CA . ALA A 1 107 ? -4.238 9.467 25.154 1.00 79.50 107 ALA A CA 1
ATOM 829 C C . ALA A 1 107 ? -5.507 8.641 24.887 1.00 79.50 107 ALA A C 1
ATOM 831 O O . ALA A 1 107 ? -5.508 7.776 24.010 1.00 79.50 107 ALA A O 1
ATOM 832 N N . VAL A 1 108 ? -6.619 8.962 25.562 1.00 81.94 108 VAL A N 1
ATOM 833 C CA . VAL A 1 108 ? -7.918 8.310 25.309 1.00 81.94 108 VAL A CA 1
ATOM 834 C C . VAL A 1 108 ? -8.403 8.560 23.880 1.00 81.94 108 VAL A C 1
ATOM 836 O O . VAL A 1 108 ? -8.919 7.647 23.238 1.00 81.94 108 VAL A O 1
ATOM 839 N N . GLN A 1 109 ? -8.217 9.772 23.345 1.00 82.06 109 GLN A N 1
ATOM 840 C CA . GLN A 1 109 ? -8.578 10.052 21.952 1.00 82.06 109 GLN A CA 1
ATOM 841 C C . GLN A 1 109 ? -7.767 9.201 20.974 1.00 82.06 109 GLN A C 1
ATOM 843 O O . GLN A 1 109 ? -8.334 8.658 20.034 1.00 82.06 109 GLN A O 1
ATOM 848 N N . THR A 1 110 ? -6.465 9.064 21.216 1.00 80.69 110 THR A N 1
ATOM 849 C CA . THR A 1 110 ? -5.564 8.277 20.367 1.00 80.69 110 THR A CA 1
ATOM 850 C C . THR A 1 110 ? -5.992 6.812 20.354 1.00 80.69 110 THR A C 1
ATOM 852 O O . THR A 1 110 ? -6.038 6.193 19.295 1.00 80.69 110 THR A O 1
ATOM 855 N N . VAL A 1 111 ? -6.389 6.276 21.513 1.00 82.38 111 VAL A N 1
ATOM 856 C CA . VAL A 1 111 ? -6.963 4.928 21.625 1.00 82.38 111 VAL A CA 1
ATOM 857 C C . VAL A 1 111 ? -8.244 4.797 20.801 1.00 82.38 111 VAL A C 1
ATOM 859 O O . VAL A 1 111 ? -8.381 3.833 20.053 1.00 82.38 111 VAL A O 1
ATOM 862 N N . PHE A 1 112 ? -9.170 5.755 20.887 1.00 82.75 112 PHE A N 1
ATOM 863 C CA . PHE A 1 112 ? -10.394 5.726 20.075 1.00 82.75 112 PHE A CA 1
ATOM 864 C C . PHE A 1 112 ? -10.112 5.793 18.578 1.00 82.75 112 PHE A C 1
ATOM 866 O O . PHE A 1 112 ? -10.766 5.095 17.807 1.00 82.75 112 PHE A O 1
ATOM 873 N N . ASP A 1 113 ? -9.144 6.609 18.169 1.00 80.25 113 ASP A N 1
ATOM 874 C CA . ASP A 1 113 ? -8.747 6.719 16.770 1.00 80.25 113 ASP A CA 1
ATOM 875 C C . ASP A 1 113 ? -8.155 5.379 16.277 1.00 80.25 113 ASP A C 1
ATOM 877 O O . ASP A 1 113 ? -8.582 4.882 15.237 1.00 80.25 113 ASP A O 1
ATOM 881 N N . CYS A 1 114 ? -7.304 4.713 17.072 1.00 79.56 114 CYS A N 1
ATOM 882 C CA . CYS A 1 114 ? -6.769 3.379 16.747 1.00 79.56 114 CYS A CA 1
ATOM 883 C C . CYS A 1 114 ? -7.870 2.306 16.670 1.00 79.56 114 CYS A C 1
ATOM 885 O O . CYS A 1 114 ? -7.932 1.531 15.719 1.00 79.56 114 CYS A O 1
ATOM 887 N N . LEU A 1 115 ? -8.774 2.254 17.656 1.00 81.75 115 LEU A N 1
ATOM 888 C CA . LEU A 1 115 ? -9.861 1.265 17.674 1.00 81.75 115 LEU A CA 1
ATOM 889 C C . LEU A 1 115 ? -10.852 1.468 16.516 1.00 81.75 115 LEU A C 1
ATOM 891 O O . LEU A 1 115 ? -11.459 0.501 16.047 1.00 81.75 115 LEU A O 1
ATOM 895 N N . ARG A 1 116 ? -11.014 2.713 16.051 1.00 83.38 116 ARG A N 1
ATOM 896 C CA . ARG A 1 116 ? -11.812 3.055 14.868 1.00 83.38 116 ARG A CA 1
ATOM 897 C C . ARG A 1 116 ? -11.162 2.533 13.594 1.00 83.38 116 ARG A C 1
ATOM 899 O O . ARG A 1 116 ? -11.862 1.939 12.781 1.00 83.38 116 ARG A O 1
ATOM 906 N N . GLU A 1 117 ? -9.853 2.714 13.434 1.00 80.19 117 GLU A N 1
ATOM 907 C CA . GLU A 1 117 ? -9.129 2.177 12.275 1.00 80.19 117 GLU A CA 1
ATOM 908 C C . GLU A 1 117 ? -9.113 0.646 12.249 1.00 80.19 117 GLU A C 1
ATOM 910 O O . GLU A 1 117 ? -9.244 0.059 11.181 1.00 80.19 117 GLU A O 1
ATOM 915 N N . LEU A 1 118 ? -9.076 -0.009 13.414 1.00 76.94 118 LEU A N 1
ATOM 916 C CA . LEU A 1 118 ? -9.223 -1.467 13.519 1.00 76.94 118 LEU A CA 1
ATOM 917 C C . LEU A 1 118 ? -10.643 -1.976 13.204 1.00 76.94 118 LEU A C 1
ATOM 919 O O . LEU A 1 118 ? -10.885 -3.182 13.241 1.00 76.94 118 LEU A O 1
ATOM 923 N N . GLY A 1 119 ? -11.615 -1.087 12.965 1.00 78.94 119 GLY A N 1
ATOM 924 C CA . GLY A 1 119 ? -13.016 -1.454 12.729 1.00 78.94 119 GLY A CA 1
ATOM 925 C C . GLY A 1 119 ? -13.721 -2.064 13.949 1.00 78.94 119 GLY A C 1
ATOM 926 O O . GLY A 1 119 ? -14.817 -2.616 13.826 1.00 78.94 119 GLY A O 1
ATOM 927 N N . VAL A 1 120 ? -13.100 -1.970 15.130 1.00 81.88 120 VAL A N 1
ATOM 928 C CA . VAL A 1 120 ? -13.608 -2.502 16.404 1.00 81.88 120 VAL A CA 1
ATOM 929 C C . VAL A 1 120 ? -14.516 -1.487 17.100 1.00 81.88 120 VAL A C 1
ATOM 931 O O . VAL A 1 120 ? -15.356 -1.870 17.908 1.00 81.88 120 VAL A O 1
ATOM 934 N N . PHE A 1 121 ? -14.389 -0.201 16.780 1.00 82.75 121 PHE A N 1
ATOM 935 C CA . PHE A 1 121 ? -15.125 0.884 17.423 1.00 82.75 121 PHE A CA 1
ATOM 936 C C . PHE A 1 121 ? -16.213 1.469 16.519 1.00 82.75 121 PHE A C 1
ATOM 938 O O . PHE A 1 121 ? -15.938 1.918 15.407 1.00 82.75 121 PHE A O 1
ATOM 945 N N . GLU A 1 122 ? -17.442 1.533 17.031 1.00 79.06 122 GLU A N 1
ATOM 946 C CA . GLU A 1 122 ? -18.574 2.208 16.394 1.00 79.06 122 GLU A CA 1
ATOM 947 C C . GLU A 1 122 ? -19.124 3.311 17.301 1.00 79.06 122 GLU A C 1
ATOM 949 O O . GLU A 1 122 ? -19.527 3.055 18.437 1.00 79.06 122 GLU A O 1
ATOM 954 N N . GLU A 1 123 ? -19.191 4.543 16.795 1.00 75.81 123 GLU A N 1
ATOM 955 C CA . GLU A 1 123 ? -19.878 5.632 17.495 1.00 75.81 123 GLU A CA 1
ATOM 956 C C . GLU A 1 123 ? -21.397 5.468 17.380 1.00 75.81 123 GLU A C 1
ATOM 958 O O . GLU A 1 123 ? -21.927 5.117 16.325 1.00 75.81 123 GLU A O 1
ATOM 963 N N . ASP A 1 124 ? -22.110 5.739 18.473 1.00 70.19 124 ASP A N 1
ATOM 964 C CA . ASP A 1 124 ? -23.571 5.728 18.471 1.00 70.19 124 ASP A CA 1
ATOM 965 C C . ASP A 1 124 ? -24.079 6.911 17.608 1.00 70.19 124 ASP A C 1
ATOM 967 O O . ASP A 1 124 ? -23.677 8.056 17.844 1.00 70.19 124 ASP A O 1
ATOM 971 N N . PRO A 1 125 ? -24.967 6.689 16.619 1.00 59.88 125 PRO A N 1
ATOM 972 C CA . PRO A 1 125 ? -25.452 7.737 15.710 1.00 59.88 125 PRO A CA 1
ATOM 973 C C . PRO A 1 125 ? -26.216 8.861 16.427 1.00 59.88 125 PRO A C 1
ATOM 975 O O . PRO A 1 125 ? -26.421 9.938 15.867 1.00 59.88 125 PRO A O 1
ATOM 978 N N . THR A 1 126 ? -26.624 8.643 17.681 1.00 59.16 126 THR A N 1
ATOM 979 C CA . THR A 1 126 ? -27.251 9.668 18.527 1.00 59.16 126 THR A CA 1
ATOM 980 C C . THR A 1 126 ? -26.272 10.733 19.038 1.00 59.16 126 THR A C 1
ATOM 982 O O . THR A 1 126 ? -26.697 11.733 19.631 1.00 59.16 126 THR A O 1
ATOM 985 N N . ASN A 1 127 ? -24.968 10.568 18.784 1.00 58.06 127 ASN A N 1
ATOM 986 C CA . ASN A 1 127 ? -23.932 11.520 19.158 1.00 58.06 127 ASN A CA 1
ATOM 987 C C . ASN A 1 127 ? -23.957 12.757 18.234 1.00 58.06 127 ASN A C 1
ATOM 989 O O . ASN A 1 127 ? -23.212 12.892 17.267 1.00 58.06 127 ASN A O 1
ATOM 993 N N . THR A 1 128 ? -24.895 13.667 18.497 1.00 51.38 128 THR A N 1
ATOM 994 C CA . THR A 1 128 ? -25.068 14.917 17.740 1.00 51.38 128 THR A CA 1
ATOM 995 C C . THR A 1 128 ? -24.126 16.014 18.243 1.00 51.38 128 THR A C 1
ATOM 997 O O . THR A 1 128 ? -23.733 16.024 19.408 1.00 51.38 128 THR A O 1
ATOM 1000 N N . ARG A 1 129 ? -23.830 17.022 17.398 1.00 48.62 129 ARG A N 1
ATOM 1001 C CA . ARG A 1 129 ? -22.995 18.212 17.717 1.00 48.62 129 ARG A CA 1
ATOM 1002 C C . ARG A 1 129 ? -23.354 18.948 19.028 1.00 48.62 129 ARG A C 1
ATOM 1004 O O . ARG A 1 129 ? -22.583 19.797 19.458 1.00 48.62 129 ARG A O 1
ATOM 1011 N N . LYS A 1 130 ? -24.504 18.653 19.648 1.00 43.62 130 LYS A 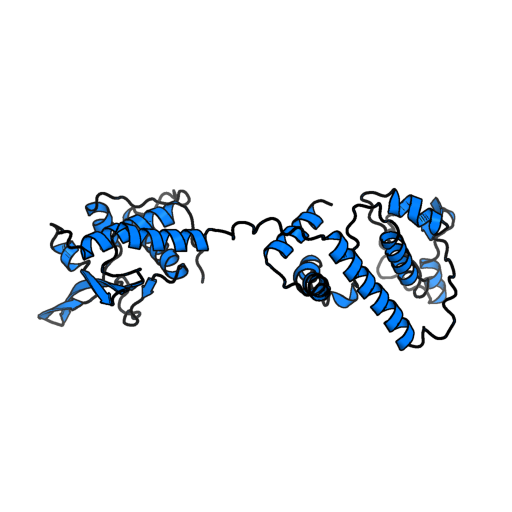N 1
ATOM 1012 C CA . LYS A 1 130 ? -24.969 19.214 20.928 1.00 43.62 130 LYS A CA 1
ATOM 1013 C C . LYS A 1 130 ? -24.379 18.523 22.174 1.00 43.62 130 LYS A C 1
ATOM 1015 O O . LYS A 1 130 ? -24.468 19.104 23.248 1.00 43.62 130 LYS A O 1
ATOM 1020 N N . ASN A 1 131 ? -23.742 17.355 22.042 1.00 52.62 131 ASN A N 1
ATOM 1021 C CA . ASN A 1 131 ? -23.124 16.593 23.140 1.00 52.62 131 ASN A CA 1
ATOM 1022 C C . ASN A 1 131 ? -21.591 16.753 23.175 1.00 52.62 131 ASN A C 1
ATOM 1024 O O . ASN A 1 131 ? -20.859 15.779 23.345 1.00 52.62 131 ASN A O 1
ATOM 1028 N N . GLN A 1 132 ? -21.079 17.975 22.989 1.00 57.44 132 GLN A N 1
ATOM 1029 C CA . GLN A 1 132 ? -19.636 18.236 23.057 1.00 57.44 132 GLN A CA 1
ATOM 1030 C C . GLN A 1 132 ? -19.078 17.788 24.422 1.00 57.44 132 GLN A C 1
ATOM 1032 O O . GLN A 1 132 ? -19.350 18.412 25.443 1.00 57.44 132 GLN A O 1
ATOM 1037 N N . GLY A 1 133 ? -18.324 16.684 24.436 1.00 67.19 133 GLY A N 1
ATOM 1038 C CA . GLY A 1 133 ? -17.657 16.142 25.628 1.00 67.19 133 GLY A CA 1
ATOM 1039 C C . GLY A 1 133 ? -18.189 14.800 26.148 1.00 67.19 133 GLY A C 1
ATOM 1040 O O . GLY A 1 133 ? -17.467 14.144 26.900 1.00 67.19 133 GLY A O 1
ATOM 1041 N N . TYR A 1 134 ? -19.375 14.357 25.715 1.00 74.38 134 TYR A N 1
ATOM 1042 C CA . TYR A 1 134 ? -19.949 13.059 26.094 1.00 74.38 134 TYR A CA 1
ATOM 1043 C C . TYR A 1 134 ? -19.897 12.069 24.933 1.00 74.38 134 TYR A C 1
ATOM 1045 O O . TYR A 1 134 ? -20.187 12.412 23.790 1.00 74.38 134 TYR A O 1
ATOM 1053 N N . TRP A 1 135 ? -19.526 10.830 25.236 1.00 75.25 135 TRP A N 1
ATOM 1054 C CA . TRP A 1 135 ? -19.267 9.789 24.251 1.00 75.25 135 TRP A CA 1
ATOM 1055 C C . TRP A 1 135 ? -20.179 8.593 24.501 1.00 75.25 135 TRP A C 1
ATOM 1057 O O . TRP A 1 135 ? -20.304 8.111 25.626 1.00 75.25 135 TRP A O 1
ATOM 1067 N N . LYS A 1 136 ? -20.820 8.116 23.437 1.00 82.38 136 LYS A N 1
ATOM 1068 C CA . LYS A 1 136 ? -21.554 6.850 23.408 1.00 82.38 136 LYS A CA 1
ATOM 1069 C C . LYS A 1 136 ? -20.975 6.031 22.271 1.00 82.38 136 LYS A C 1
ATOM 1071 O O . LYS A 1 136 ? -20.947 6.502 21.134 1.00 82.38 136 LYS A O 1
ATOM 1076 N N . PHE A 1 137 ? -20.481 4.844 22.583 1.00 82.12 137 PHE A N 1
ATOM 1077 C CA . PHE A 1 137 ? -19.836 3.997 21.592 1.00 82.12 137 PHE A CA 1
ATOM 1078 C C . PHE A 1 137 ? -20.085 2.527 21.883 1.00 82.12 137 PHE A C 1
ATOM 1080 O O . PHE A 1 137 ? -20.495 2.139 22.978 1.00 82.12 137 PHE A O 1
ATOM 1087 N N . SER A 1 138 ? -19.862 1.714 20.863 1.00 83.44 138 SER A N 1
ATOM 1088 C CA . SER A 1 138 ? -19.918 0.266 20.937 1.00 83.44 138 SER A CA 1
ATOM 1089 C C . SER A 1 138 ? -18.608 -0.334 20.450 1.00 83.44 138 SER A C 1
ATOM 1091 O O . SER A 1 138 ? -18.008 0.161 19.497 1.00 83.44 138 SER A O 1
ATOM 1093 N N . LEU A 1 139 ? -18.189 -1.412 21.098 1.00 83.69 139 LEU A N 1
ATOM 1094 C CA . LEU A 1 139 ? -17.016 -2.196 20.748 1.00 83.69 139 LEU A CA 1
ATOM 1095 C C . LEU A 1 139 ? -17.465 -3.540 20.178 1.00 83.69 139 LEU A C 1
ATOM 1097 O O . LEU A 1 139 ? -18.302 -4.217 20.777 1.00 83.69 139 LEU A O 1
ATOM 1101 N N . LYS A 1 140 ? -16.912 -3.919 19.027 1.00 81.75 140 LYS A N 1
ATOM 1102 C CA . LYS A 1 140 ? -17.105 -5.234 18.412 1.00 81.75 140 LYS A CA 1
ATOM 1103 C C . LYS A 1 140 ? -16.083 -6.219 18.967 1.00 81.75 140 LYS A C 1
ATOM 1105 O O . LYS A 1 140 ? -14.901 -6.129 18.647 1.00 81.75 140 LYS A O 1
ATOM 1110 N N . LEU A 1 141 ? -16.548 -7.141 19.796 1.00 79.56 141 LEU A N 1
ATOM 1111 C CA . LEU A 1 141 ? -15.736 -8.156 20.468 1.00 79.56 141 LEU A CA 1
ATOM 1112 C C . LEU A 1 141 ? -16.081 -9.556 19.947 1.00 79.56 141 LEU A C 1
ATOM 1114 O O . LEU A 1 141 ? -17.012 -9.701 19.155 1.00 79.56 141 LEU A O 1
ATOM 1118 N N . LYS A 1 142 ? -15.335 -10.577 20.383 1.00 72.12 142 LYS A N 1
ATOM 1119 C CA . LYS A 1 142 ? -15.473 -11.949 19.883 1.00 72.12 142 LYS A CA 1
ATOM 1120 C C . LYS A 1 142 ? -16.821 -12.558 20.233 1.00 72.12 142 LYS A C 1
ATOM 1122 O O . LYS A 1 142 ? -17.519 -13.032 19.345 1.00 72.12 142 LYS A O 1
ATOM 1127 N N . HIS A 1 143 ? -17.126 -12.591 21.531 1.00 72.25 143 HIS A N 1
ATOM 1128 C CA . HIS A 1 143 ? -18.369 -13.115 22.087 1.00 72.25 143 HIS A CA 1
ATOM 1129 C C . HIS A 1 143 ? -18.514 -12.722 23.572 1.00 72.25 143 HIS A C 1
ATOM 1131 O O . HIS A 1 143 ? -17.512 -12.584 24.279 1.00 72.25 143 HIS A O 1
ATOM 1137 N N . GLN A 1 144 ? -19.747 -12.620 24.072 1.00 68.31 144 GLN A N 1
ATOM 1138 C CA . GLN A 1 144 ? -20.071 -12.302 25.470 1.00 68.31 144 GLN A CA 1
ATOM 1139 C C . GLN A 1 144 ? -19.644 -13.409 26.448 1.00 68.31 144 GLN A C 1
ATOM 1141 O O . GLN A 1 144 ? -19.328 -13.130 27.597 1.00 68.31 144 GLN A O 1
ATOM 1146 N N . THR A 1 145 ? -19.632 -14.669 26.007 1.00 65.31 145 THR A N 1
ATOM 1147 C CA . THR A 1 145 ? -19.197 -15.814 26.833 1.00 65.31 145 THR A CA 1
ATOM 1148 C C . THR A 1 145 ? -17.710 -16.138 26.684 1.00 65.31 145 THR A C 1
ATOM 1150 O O . THR A 1 145 ? -17.241 -17.100 27.291 1.00 65.31 145 THR A O 1
ATOM 1153 N N . ALA A 1 146 ? -16.986 -15.409 25.829 1.00 67.69 146 ALA A N 1
ATOM 1154 C CA . ALA A 1 146 ? -15.549 -15.591 25.675 1.00 67.69 146 ALA A CA 1
ATOM 1155 C C . ALA A 1 146 ? -14.828 -15.009 26.892 1.00 67.69 146 ALA A C 1
ATOM 1157 O O . ALA A 1 146 ? -15.238 -13.984 27.439 1.00 67.69 146 ALA A O 1
ATOM 1158 N N . SER A 1 147 ? -13.735 -15.646 27.307 1.00 73.19 147 SER A N 1
ATOM 1159 C CA . SER A 1 147 ? -12.962 -15.133 28.438 1.00 73.19 147 SER A CA 1
ATOM 1160 C C . SER A 1 147 ? -12.351 -13.765 28.109 1.00 73.19 147 SER A C 1
ATOM 1162 O O . SER A 1 147 ? -12.072 -13.444 26.948 1.00 73.19 147 SER A O 1
ATOM 1164 N N . LEU A 1 148 ? -12.082 -12.957 29.137 1.00 72.44 148 LEU A N 1
ATOM 1165 C CA . LEU A 1 148 ? -11.404 -11.664 28.994 1.00 72.44 148 LEU A CA 1
ATOM 1166 C C . LEU A 1 148 ? -10.105 -11.782 28.171 1.00 72.44 148 LEU A C 1
ATOM 1168 O O . LEU A 1 148 ? -9.838 -10.949 27.307 1.00 72.44 148 LEU A O 1
ATOM 1172 N N . ALA A 1 149 ? -9.345 -12.866 28.358 1.00 74.12 149 ALA A N 1
ATOM 1173 C CA . ALA A 1 149 ? -8.130 -13.140 27.594 1.00 74.12 149 ALA A CA 1
ATOM 1174 C C . ALA A 1 149 ? -8.398 -13.403 26.099 1.00 74.12 149 ALA A C 1
ATOM 1176 O O . ALA A 1 149 ? -7.634 -12.942 25.254 1.00 74.12 149 ALA A O 1
ATOM 1177 N N . GLU A 1 150 ? -9.482 -14.098 25.751 1.00 76.31 150 GLU A N 1
ATOM 1178 C CA . GLU A 1 150 ? -9.842 -14.397 24.358 1.00 76.31 150 GLU A CA 1
ATOM 1179 C C . GLU A 1 150 ? -10.315 -13.155 23.598 1.00 76.31 150 GLU A C 1
ATOM 1181 O O . GLU A 1 150 ? -9.919 -12.952 22.448 1.00 76.31 150 GLU A O 1
ATOM 1186 N N . ASN A 1 151 ? -11.114 -12.303 24.247 1.00 77.25 151 ASN A N 1
ATOM 1187 C CA . ASN A 1 151 ? -11.558 -11.033 23.671 1.00 77.25 151 ASN A CA 1
ATOM 1188 C C . ASN A 1 151 ? -10.368 -10.088 23.423 1.00 77.25 151 ASN A C 1
ATOM 1190 O O . ASN A 1 151 ? -10.285 -9.445 22.375 1.00 77.25 151 ASN A O 1
ATOM 1194 N N . LEU A 1 152 ? -9.403 -10.047 24.349 1.00 78.00 152 LEU A N 1
ATOM 1195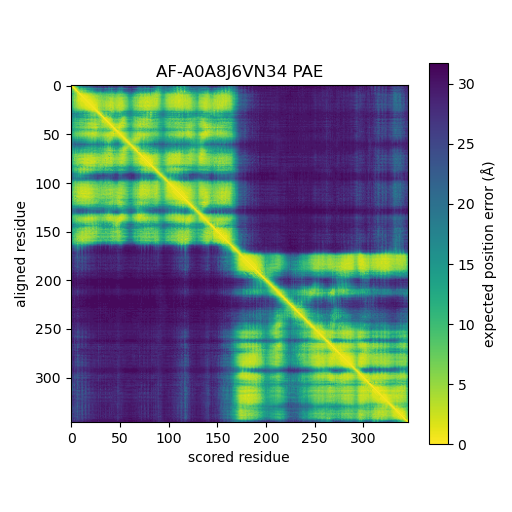 C CA . LEU A 1 152 ? -8.171 -9.277 24.170 1.00 78.00 152 LEU A CA 1
ATOM 1196 C C . LEU A 1 152 ? -7.260 -9.876 23.092 1.00 78.00 152 LEU A C 1
ATOM 1198 O O . LEU A 1 152 ? -6.663 -9.122 22.322 1.00 78.00 152 LEU A O 1
ATOM 1202 N N . ALA A 1 153 ? -7.164 -11.205 23.002 1.00 79.62 153 ALA A N 1
ATOM 1203 C CA . ALA A 1 153 ? -6.344 -11.883 22.003 1.00 79.62 153 ALA A CA 1
ATOM 1204 C C . ALA A 1 153 ? -6.805 -11.578 20.571 1.00 79.62 153 ALA A C 1
ATOM 1206 O O . ALA A 1 153 ? -5.962 -11.360 19.704 1.00 79.62 153 ALA A O 1
ATOM 1207 N N . GLU A 1 154 ? -8.115 -11.490 20.317 1.00 78.25 154 GLU A N 1
ATOM 1208 C CA . GLU A 1 154 ? -8.625 -11.110 18.993 1.00 78.25 154 GLU A CA 1
ATOM 1209 C C . GLU A 1 154 ? -8.233 -9.675 18.621 1.00 78.25 154 GLU A C 1
ATOM 1211 O O . GLU A 1 154 ? -7.816 -9.408 17.496 1.00 78.25 154 GLU A O 1
ATOM 1216 N N . ILE A 1 155 ? -8.306 -8.744 19.572 1.00 77.25 155 ILE A N 1
ATOM 1217 C CA . ILE A 1 155 ? -7.914 -7.351 19.329 1.00 77.25 155 ILE A CA 1
ATOM 1218 C C . ILE A 1 155 ? -6.404 -7.255 19.119 1.00 77.25 155 ILE A C 1
ATOM 1220 O O . ILE A 1 155 ? -5.952 -6.528 18.239 1.00 77.25 155 ILE A O 1
ATOM 1224 N N . GLN A 1 156 ? -5.612 -8.017 19.875 1.00 79.69 156 GLN A N 1
ATOM 1225 C CA . GLN A 1 156 ? -4.173 -8.121 19.650 1.00 79.69 156 GLN A CA 1
ATOM 1226 C C . GLN A 1 156 ? -3.842 -8.742 18.293 1.00 79.69 156 GLN A C 1
ATOM 1228 O O . GLN A 1 156 ? -2.854 -8.327 17.690 1.00 79.69 156 GLN A O 1
ATOM 1233 N N . LEU A 1 157 ? -4.634 -9.709 17.824 1.00 78.50 157 LEU A N 1
ATOM 1234 C CA . LEU A 1 157 ? -4.487 -10.313 16.504 1.00 78.50 157 LEU A CA 1
ATOM 1235 C C . LEU A 1 157 ? -4.789 -9.290 15.410 1.00 78.50 157 LEU A C 1
ATOM 1237 O O . LEU A 1 157 ? -3.922 -9.068 14.580 1.00 78.50 157 LEU A O 1
ATOM 1241 N N . LYS A 1 158 ? -5.916 -8.569 15.478 1.00 79.06 158 LYS A N 1
ATOM 1242 C CA . LYS A 1 158 ? -6.235 -7.477 14.537 1.00 79.06 158 LYS A CA 1
ATOM 1243 C C . LYS A 1 158 ? -5.185 -6.371 14.559 1.00 79.06 158 LYS A C 1
ATOM 1245 O O . LYS A 1 158 ? -4.810 -5.836 13.524 1.00 79.06 158 LYS A O 1
ATOM 1250 N N . TRP A 1 159 ? -4.653 -6.055 15.740 1.00 77.38 159 TRP A N 1
ATOM 1251 C CA . TRP A 1 159 ? -3.543 -5.115 15.872 1.00 77.38 159 TRP A CA 1
ATOM 1252 C C . TRP A 1 159 ? -2.276 -5.649 15.201 1.00 77.38 159 TRP A C 1
ATOM 1254 O O . TRP A 1 159 ? -1.552 -4.892 14.566 1.00 77.38 159 TRP A O 1
ATOM 1264 N N . LYS A 1 160 ? -1.984 -6.948 15.339 1.00 74.62 160 LYS A N 1
ATOM 1265 C CA . LYS A 1 160 ? -0.877 -7.597 14.633 1.00 74.62 160 LYS A CA 1
ATOM 1266 C C . LYS A 1 160 ? -1.128 -7.654 13.136 1.00 74.62 160 LYS A C 1
ATOM 1268 O O . LYS A 1 160 ? -0.170 -7.448 12.429 1.00 74.62 160 LYS A O 1
ATOM 1273 N N . GLU A 1 161 ? -2.335 -7.895 12.649 1.00 72.31 161 GLU A N 1
ATOM 1274 C CA . GLU A 1 161 ? -2.652 -7.893 11.213 1.00 72.31 161 GLU A CA 1
ATOM 1275 C C . GLU A 1 161 ? -2.493 -6.496 10.607 1.00 72.31 161 GLU A C 1
ATOM 1277 O O . GLU A 1 161 ? -1.980 -6.371 9.506 1.00 72.31 161 GLU A O 1
ATOM 1282 N N . GLN A 1 162 ? -2.853 -5.447 11.350 1.00 68.38 162 GLN A N 1
ATOM 1283 C CA . GLN A 1 162 ? -2.738 -4.066 10.882 1.00 68.38 162 GLN A CA 1
ATOM 1284 C C . GLN A 1 162 ? -1.313 -3.495 10.992 1.00 68.38 162 GLN A C 1
ATOM 1286 O O . GLN A 1 162 ? -0.919 -2.673 10.170 1.00 68.38 162 GLN A O 1
ATOM 1291 N N . ASN A 1 163 ? -0.540 -3.917 12.004 1.00 63.47 163 ASN A N 1
ATOM 1292 C CA . ASN A 1 163 ? 0.873 -3.538 12.167 1.00 63.47 163 ASN A CA 1
ATOM 1293 C C . ASN A 1 163 ? 1.851 -4.521 11.510 1.00 63.47 163 ASN A C 1
ATOM 1295 O O . ASN A 1 163 ? 3.034 -4.207 11.397 1.00 63.47 163 ASN A O 1
ATOM 1299 N N . SER A 1 164 ? 1.395 -5.711 11.127 1.00 53.06 164 SER A N 1
ATOM 1300 C CA . SER A 1 164 ? 2.134 -6.552 10.199 1.00 53.06 164 SER A CA 1
ATOM 1301 C C . SER A 1 164 ? 1.909 -5.926 8.837 1.00 53.06 164 SER A C 1
ATOM 1303 O O . SER A 1 164 ? 0.888 -6.148 8.196 1.00 53.06 164 SER A O 1
ATOM 1305 N N . GLU A 1 165 ? 2.915 -5.197 8.359 1.00 51.84 165 GLU A N 1
ATOM 1306 C CA . GLU A 1 165 ? 3.350 -5.480 6.994 1.00 51.84 165 GLU A CA 1
ATOM 1307 C C . GLU A 1 165 ? 3.338 -7.006 6.869 1.00 51.84 165 GLU A C 1
ATOM 1309 O O . GLU A 1 165 ? 3.930 -7.672 7.725 1.00 51.84 165 GLU A O 1
ATOM 1314 N N . GLU A 1 166 ? 2.546 -7.548 5.937 1.00 41.88 166 GLU A N 1
ATOM 1315 C CA . GLU A 1 166 ? 2.457 -8.989 5.697 1.00 41.88 166 GLU A CA 1
ATOM 1316 C C . GLU A 1 166 ? 3.827 -9.629 5.956 1.00 41.88 166 GLU A C 1
ATOM 1318 O O . GLU A 1 166 ? 4.817 -9.128 5.406 1.00 41.88 166 GLU A O 1
ATOM 1323 N N . PRO A 1 167 ? 3.939 -10.690 6.786 1.00 43.44 167 PRO A N 1
ATOM 1324 C CA . PRO A 1 167 ? 5.187 -11.434 6.815 1.00 43.44 167 PRO A CA 1
ATOM 1325 C C . PRO A 1 167 ? 5.514 -11.747 5.355 1.00 43.44 167 PRO A C 1
ATOM 1327 O O . PRO A 1 167 ? 4.601 -12.209 4.658 1.00 43.44 167 PRO A O 1
ATOM 1330 N N . PRO A 1 168 ? 6.734 -11.438 4.868 1.00 43.16 168 PRO A N 1
ATOM 1331 C CA . PRO A 1 168 ? 7.065 -11.668 3.476 1.00 43.16 168 PRO A CA 1
ATOM 1332 C C . PRO A 1 168 ? 6.671 -13.115 3.190 1.00 43.16 168 PRO A C 1
ATOM 1334 O O . PRO A 1 168 ? 7.149 -14.018 3.893 1.00 43.16 168 PRO A O 1
ATOM 1337 N N . PRO A 1 169 ? 5.725 -13.361 2.266 1.00 44.56 169 PRO A N 1
ATOM 1338 C CA . PRO A 1 169 ? 5.392 -14.710 1.891 1.00 44.56 169 PRO A CA 1
ATOM 1339 C C . PRO A 1 169 ? 6.698 -15.367 1.465 1.00 44.56 169 PRO A C 1
ATOM 1341 O O . PRO A 1 169 ? 7.621 -14.673 1.014 1.00 44.56 169 PRO A O 1
ATOM 1344 N N . PRO A 1 170 ? 6.808 -16.686 1.697 1.00 43.88 170 PRO A N 1
ATOM 1345 C CA . PRO A 1 170 ? 8.041 -17.427 1.467 1.00 43.88 170 PRO A CA 1
ATOM 1346 C C . PRO A 1 170 ? 8.630 -16.983 0.135 1.00 43.88 170 PRO A C 1
ATOM 1348 O O . PRO A 1 170 ? 7.830 -16.862 -0.797 1.00 43.88 170 PRO A O 1
ATOM 1351 N N . PRO A 1 171 ? 9.951 -16.704 0.061 1.00 44.84 171 PRO A N 1
ATOM 1352 C CA . PRO A 1 171 ? 10.577 -16.053 -1.079 1.00 44.84 171 PRO A CA 1
ATOM 1353 C C . PRO A 1 171 ? 10.040 -16.717 -2.326 1.00 44.84 171 PRO A C 1
ATOM 1355 O O . PRO A 1 171 ? 10.347 -17.877 -2.621 1.00 44.84 171 PRO A O 1
ATOM 1358 N N . THR A 1 172 ? 9.135 -16.016 -3.000 1.00 54.03 172 THR A N 1
ATOM 1359 C CA . THR A 1 172 ? 8.675 -16.458 -4.293 1.00 54.03 172 THR A CA 1
ATOM 1360 C C . THR A 1 172 ? 9.952 -16.423 -5.095 1.00 54.03 172 THR A C 1
ATOM 1362 O O . THR A 1 172 ? 10.567 -15.367 -5.215 1.00 54.03 172 THR A O 1
ATOM 1365 N N . ASN A 1 173 ? 10.426 -17.594 -5.514 1.00 62.34 173 ASN A N 1
ATOM 1366 C CA . ASN A 1 173 ? 11.597 -17.740 -6.361 1.00 62.34 173 ASN A CA 1
ATOM 1367 C C . ASN A 1 173 ? 11.230 -17.160 -7.736 1.00 62.34 173 ASN A C 1
ATOM 1369 O O . ASN A 1 173 ? 10.993 -17.883 -8.701 1.00 62.34 173 ASN A O 1
ATOM 1373 N N . ILE A 1 174 ? 11.010 -15.846 -7.765 1.00 72.69 174 ILE A N 1
ATOM 1374 C CA . ILE A 1 174 ? 10.608 -15.081 -8.922 1.00 72.69 174 ILE A CA 1
ATOM 1375 C C . ILE A 1 174 ? 11.887 -14.900 -9.693 1.00 72.69 174 ILE A C 1
ATOM 1377 O O . ILE A 1 174 ? 12.801 -14.180 -9.289 1.00 72.69 174 ILE A O 1
ATOM 1381 N N . ASN A 1 175 ? 11.950 -15.576 -10.828 1.00 81.00 175 ASN A N 1
ATOM 1382 C CA . ASN A 1 175 ? 13.045 -15.376 -11.739 1.00 81.00 175 ASN A CA 1
ATOM 1383 C C . ASN A 1 175 ? 12.837 -14.043 -12.477 1.00 81.00 175 ASN A C 1
ATOM 1385 O O . ASN A 1 175 ? 12.310 -13.997 -13.588 1.00 81.00 175 ASN A O 1
ATOM 1389 N N . TRP A 1 176 ? 13.227 -12.936 -11.834 1.00 81.31 176 TRP A N 1
ATOM 1390 C CA . TRP A 1 176 ? 13.152 -11.584 -12.400 1.00 81.31 176 TRP A CA 1
ATOM 1391 C C . TRP A 1 176 ? 13.892 -11.468 -13.729 1.00 81.31 176 TRP A C 1
ATOM 1393 O O . TRP A 1 176 ? 13.464 -10.725 -14.611 1.00 81.31 176 TRP A O 1
ATOM 1403 N N . ARG A 1 177 ? 14.956 -12.258 -13.910 1.00 80.44 177 ARG A N 1
ATOM 1404 C CA . ARG A 1 177 ? 15.664 -12.373 -15.185 1.00 80.44 177 ARG A CA 1
ATOM 1405 C C . ARG A 1 177 ? 14.717 -12.874 -16.275 1.00 80.44 177 ARG A C 1
ATOM 1407 O O . ARG A 1 177 ? 14.574 -12.205 -17.296 1.00 80.44 177 ARG A O 1
ATOM 1414 N N . ASP A 1 178 ? 14.001 -13.969 -16.036 1.00 83.31 178 ASP A N 1
ATOM 1415 C CA . ASP A 1 178 ? 13.040 -14.511 -17.006 1.00 83.31 178 ASP A CA 1
ATOM 1416 C C . ASP A 1 178 ? 11.899 -13.531 -17.302 1.00 83.31 178 ASP A C 1
ATOM 1418 O O . ASP A 1 178 ? 11.447 -13.433 -18.444 1.00 83.31 178 ASP A O 1
ATOM 1422 N N . ILE A 1 179 ? 11.428 -12.790 -16.293 1.00 85.81 179 ILE A N 1
ATOM 1423 C CA . ILE A 1 179 ? 10.403 -11.750 -16.475 1.00 85.81 179 ILE A CA 1
ATOM 1424 C C . ILE A 1 179 ? 10.921 -10.648 -17.403 1.00 85.81 179 ILE A C 1
ATOM 1426 O O . ILE A 1 179 ? 10.265 -10.334 -18.400 1.00 85.81 179 ILE A O 1
ATOM 1430 N N . CYS A 1 180 ? 12.108 -10.105 -17.126 1.00 85.00 180 CYS A N 1
ATOM 1431 C CA . CYS A 1 180 ? 12.722 -9.060 -17.943 1.00 85.00 180 CYS A CA 1
ATOM 1432 C C . CYS A 1 180 ? 12.986 -9.537 -19.378 1.00 85.00 180 CYS A C 1
ATOM 1434 O O . CYS A 1 180 ? 12.641 -8.828 -20.322 1.00 85.00 180 CYS A O 1
ATOM 1436 N N . HIS A 1 181 ? 13.522 -10.748 -19.570 1.00 84.19 181 HIS A N 1
ATOM 1437 C CA . HIS A 1 181 ? 13.791 -11.279 -20.911 1.00 84.19 181 HIS A CA 1
ATOM 1438 C C . HIS A 1 181 ? 12.517 -11.525 -21.720 1.00 84.19 181 HIS A C 1
ATOM 1440 O O . HIS A 1 181 ? 12.470 -11.150 -22.892 1.00 84.19 181 HIS A O 1
ATOM 1446 N N . LYS A 1 182 ? 11.467 -12.099 -21.115 1.00 85.62 182 LYS A N 1
ATOM 1447 C CA . LYS A 1 182 ? 10.184 -12.304 -21.809 1.00 85.62 182 LYS A CA 1
ATOM 1448 C C . LYS A 1 182 ? 9.522 -10.981 -22.178 1.00 85.62 182 LYS A C 1
ATOM 1450 O O . LYS A 1 182 ? 8.999 -10.844 -23.282 1.00 85.62 182 LYS A O 1
ATOM 1455 N N . MET A 1 183 ? 9.570 -9.997 -21.280 1.00 87.44 183 MET A N 1
ATOM 1456 C CA . MET A 1 183 ? 9.045 -8.663 -21.562 1.00 87.44 183 MET A CA 1
ATOM 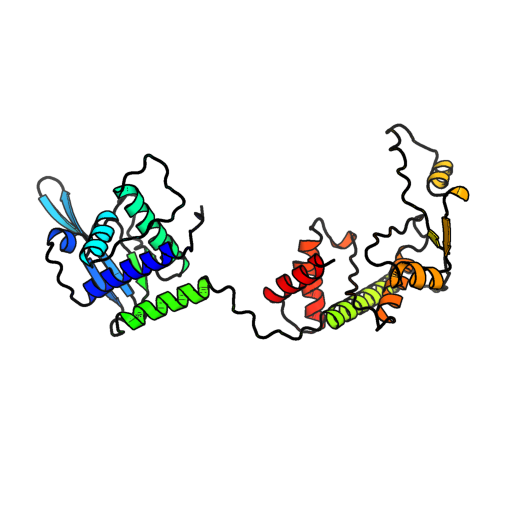1457 C C . MET A 1 183 ? 9.831 -7.983 -22.691 1.00 87.44 183 MET A C 1
ATOM 1459 O O . MET A 1 183 ? 9.229 -7.430 -23.609 1.00 87.44 183 MET A O 1
ATOM 1463 N N . LEU A 1 184 ? 11.164 -8.074 -22.677 1.00 86.19 184 LEU A N 1
ATOM 1464 C CA . LEU A 1 184 ? 12.015 -7.545 -23.743 1.00 86.19 184 LEU A CA 1
ATOM 1465 C C . LEU A 1 184 ? 11.723 -8.214 -25.094 1.00 86.19 184 LEU A C 1
ATOM 1467 O O . LEU A 1 184 ? 11.643 -7.534 -26.115 1.00 86.19 184 LEU A O 1
ATOM 1471 N N . GLU A 1 185 ? 11.538 -9.534 -25.113 1.00 85.75 185 GLU A N 1
ATOM 1472 C CA . GLU A 1 185 ? 11.193 -10.287 -26.320 1.00 85.75 185 GLU A CA 1
ATOM 1473 C C . GLU A 1 185 ? 9.845 -9.852 -26.904 1.00 85.75 185 GLU A C 1
ATOM 1475 O O . GLU A 1 185 ? 9.742 -9.587 -28.104 1.00 85.75 185 GLU A O 1
ATOM 1480 N N . GLU A 1 186 ? 8.831 -9.699 -26.055 1.00 86.00 186 GLU A N 1
ATOM 1481 C CA . GLU A 1 186 ? 7.525 -9.199 -26.472 1.00 86.00 186 GLU A CA 1
ATOM 1482 C C . GLU A 1 186 ? 7.618 -7.755 -26.993 1.00 86.00 186 GLU A C 1
ATOM 1484 O O . GLU A 1 186 ? 7.036 -7.419 -28.027 1.00 86.00 186 GLU A O 1
ATOM 1489 N N . GLN A 1 187 ? 8.410 -6.896 -26.346 1.00 84.06 187 GLN A N 1
ATOM 1490 C CA . GLN A 1 187 ? 8.666 -5.543 -26.837 1.00 84.06 187 GLN A CA 1
ATOM 1491 C C . GLN A 1 187 ? 9.333 -5.565 -28.220 1.00 84.06 187 GLN A C 1
ATOM 1493 O O . GLN A 1 187 ? 8.843 -4.894 -29.132 1.00 84.06 187 GLN A O 1
ATOM 1498 N N . LEU A 1 188 ? 10.396 -6.353 -28.413 1.00 82.12 188 LEU A N 1
ATOM 1499 C CA . LEU A 1 188 ? 11.077 -6.517 -29.705 1.00 82.12 188 LEU A CA 1
ATOM 1500 C C . LEU A 1 188 ? 10.112 -7.003 -30.793 1.00 82.12 188 LEU A C 1
ATOM 1502 O O . LEU A 1 188 ? 10.092 -6.448 -31.894 1.00 82.12 188 LEU A O 1
ATOM 1506 N N . ARG A 1 189 ? 9.247 -7.968 -30.470 1.00 81.44 189 ARG A N 1
ATOM 1507 C CA . ARG A 1 189 ? 8.206 -8.459 -31.378 1.00 81.44 189 ARG A CA 1
ATOM 1508 C C . ARG A 1 189 ? 7.224 -7.352 -31.769 1.00 81.44 189 ARG A C 1
ATOM 1510 O O . ARG A 1 189 ? 6.939 -7.177 -32.955 1.00 81.44 189 ARG A O 1
ATOM 1517 N N . ARG A 1 190 ? 6.749 -6.553 -30.806 1.00 79.06 190 ARG A N 1
ATOM 1518 C CA . ARG A 1 190 ? 5.879 -5.387 -31.064 1.00 79.06 190 ARG A CA 1
ATOM 1519 C C . ARG A 1 190 ? 6.576 -4.337 -31.932 1.00 79.06 190 ARG A C 1
ATOM 1521 O O . ARG A 1 190 ? 5.939 -3.720 -32.783 1.00 79.06 190 ARG A O 1
ATOM 1528 N N . TYR A 1 191 ? 7.875 -4.112 -31.744 1.00 73.06 191 TYR A N 1
ATOM 1529 C CA . TYR A 1 191 ? 8.663 -3.216 -32.594 1.00 73.06 191 TYR A CA 1
ATOM 1530 C C . TYR A 1 191 ? 8.752 -3.708 -34.038 1.00 73.06 191 TYR A C 1
ATOM 1532 O O . TYR A 1 191 ? 8.477 -2.930 -34.953 1.00 73.06 191 TYR A O 1
ATOM 1540 N N . GLN A 1 192 ? 9.075 -4.984 -34.241 1.00 68.19 192 GLN A N 1
ATOM 1541 C CA . GLN A 1 192 ? 9.126 -5.596 -35.569 1.00 68.19 192 GLN A CA 1
ATOM 1542 C C . GLN A 1 192 ? 7.763 -5.536 -36.266 1.00 68.19 192 GLN A C 1
ATOM 1544 O O . GLN A 1 192 ? 7.677 -5.126 -37.422 1.00 68.19 192 GLN A O 1
ATOM 1549 N N . PHE A 1 193 ? 6.685 -5.855 -35.546 1.00 56.34 193 PHE A N 1
ATOM 1550 C CA . PHE A 1 193 ? 5.328 -5.791 -36.086 1.00 56.34 193 PHE A CA 1
ATOM 1551 C C . PHE A 1 193 ? 4.917 -4.359 -36.465 1.00 56.34 193 PHE A C 1
ATOM 1553 O O . PHE A 1 193 ? 4.354 -4.138 -37.536 1.00 56.34 193 PHE A O 1
ATOM 1560 N N . ARG A 1 194 ? 5.258 -3.355 -35.639 1.00 60.81 194 ARG A N 1
ATOM 1561 C CA . ARG A 1 194 ? 5.011 -1.940 -35.970 1.00 60.81 194 ARG A CA 1
ATOM 1562 C C . ARG A 1 194 ? 5.720 -1.527 -37.260 1.00 60.81 194 ARG A C 1
ATOM 1564 O O . ARG A 1 194 ? 5.073 -0.909 -38.092 1.00 60.81 194 ARG A O 1
ATOM 1571 N N . ARG A 1 195 ? 6.989 -1.913 -37.467 1.00 62.38 195 ARG A N 1
ATOM 1572 C CA . ARG A 1 195 ? 7.730 -1.639 -38.720 1.00 62.38 195 ARG A CA 1
ATOM 1573 C C . ARG A 1 195 ? 7.052 -2.258 -39.948 1.00 62.38 195 ARG A C 1
ATOM 1575 O O . ARG A 1 195 ? 7.009 -1.632 -41.003 1.00 62.38 195 ARG A O 1
ATOM 1582 N N . GLN A 1 196 ? 6.495 -3.460 -39.805 1.00 55.03 196 GLN A N 1
ATOM 1583 C CA . GLN A 1 196 ? 5.765 -4.137 -40.882 1.00 55.03 196 GLN A CA 1
ATOM 1584 C C . GLN A 1 196 ? 4.451 -3.423 -41.238 1.00 55.03 196 GLN A C 1
ATOM 1586 O O . GLN A 1 196 ? 4.115 -3.321 -42.415 1.00 55.03 196 GLN A O 1
ATOM 1591 N N . ALA A 1 197 ? 3.737 -2.879 -40.247 1.00 49.78 197 ALA A 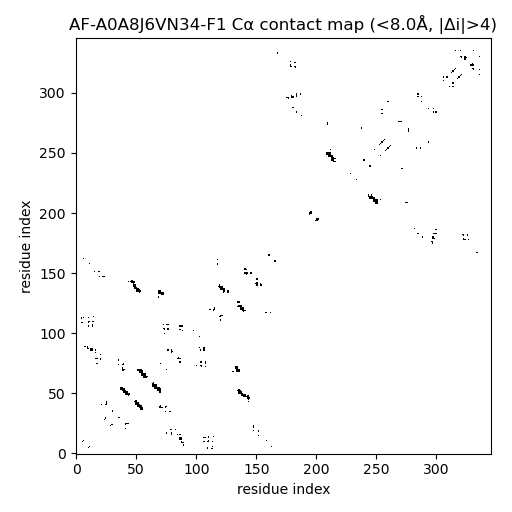N 1
ATOM 1592 C CA . ALA A 1 197 ? 2.443 -2.225 -40.444 1.00 49.78 197 ALA A CA 1
ATOM 1593 C C . ALA A 1 197 ? 2.530 -0.805 -41.044 1.00 49.78 197 ALA A C 1
ATOM 1595 O O . ALA A 1 197 ? 1.652 -0.422 -41.813 1.00 49.78 197 ALA A O 1
ATOM 1596 N N . THR A 1 198 ? 3.570 -0.017 -40.743 1.00 52.59 198 THR A N 1
ATOM 1597 C CA . THR A 1 198 ? 3.728 1.364 -41.260 1.00 52.59 198 THR A CA 1
ATOM 1598 C C . THR A 1 198 ? 4.309 1.461 -42.677 1.00 52.59 198 THR A C 1
ATOM 1600 O O . THR A 1 198 ? 4.643 2.554 -43.128 1.00 52.59 198 THR A O 1
ATOM 1603 N N . GLY A 1 199 ? 4.434 0.348 -43.409 1.00 46.28 199 GLY A N 1
ATOM 1604 C CA . GLY A 1 199 ? 4.993 0.335 -44.769 1.00 46.28 199 GLY A CA 1
ATOM 1605 C C . GLY A 1 199 ? 6.523 0.457 -44.828 1.00 46.28 199 GLY A C 1
ATOM 1606 O O . GLY A 1 199 ? 7.110 0.279 -45.890 1.00 46.28 199 GLY A O 1
ATOM 1607 N N . THR A 1 200 ? 7.193 0.656 -43.690 1.00 46.66 200 THR A N 1
ATOM 1608 C CA . THR A 1 200 ? 8.657 0.567 -43.543 1.00 46.66 200 THR A CA 1
ATOM 1609 C C . THR A 1 200 ? 9.185 -0.873 -43.631 1.00 46.66 200 THR A C 1
ATOM 1611 O O . THR A 1 200 ? 10.390 -1.076 -43.718 1.00 46.66 200 THR A O 1
ATOM 1614 N N . GLY A 1 201 ? 8.298 -1.876 -43.635 1.00 45.47 201 GLY A N 1
ATOM 1615 C CA . GLY A 1 201 ? 8.609 -3.300 -43.810 1.00 45.47 201 GLY A CA 1
ATOM 1616 C C . GLY A 1 201 ? 8.678 -3.787 -45.263 1.00 45.47 201 GLY A C 1
ATOM 1617 O O . GLY A 1 201 ? 8.896 -4.976 -45.489 1.00 45.47 201 GLY A O 1
ATOM 1618 N N . LEU A 1 202 ? 8.512 -2.907 -46.258 1.00 41.69 202 LEU A N 1
ATOM 1619 C CA . LEU A 1 202 ? 8.761 -3.227 -47.668 1.00 41.69 202 LEU A CA 1
ATOM 1620 C C . LEU A 1 202 ? 10.277 -3.214 -47.957 1.00 41.69 202 LEU A C 1
ATOM 1622 O O . LEU A 1 202 ? 10.824 -2.276 -48.523 1.00 41.69 202 LEU A O 1
ATOM 1626 N N . GLY A 1 203 ? 10.965 -4.278 -47.537 1.00 42.50 203 GLY A N 1
ATOM 1627 C CA . GLY A 1 203 ? 12.118 -4.831 -48.261 1.00 42.50 203 GLY A CA 1
ATOM 1628 C C . GLY A 1 203 ? 13.467 -4.095 -48.255 1.00 42.50 203 GLY A C 1
ATOM 1629 O O . GLY A 1 203 ? 14.352 -4.533 -48.987 1.00 42.50 203 GLY A O 1
ATOM 1630 N N . HIS A 1 204 ? 13.683 -3.038 -47.463 1.00 44.28 204 HIS A N 1
ATOM 1631 C CA . HIS A 1 204 ? 14.958 -2.289 -47.496 1.00 44.28 204 HIS A CA 1
ATOM 1632 C C . HIS A 1 204 ? 15.721 -2.189 -46.168 1.00 44.28 204 HIS A C 1
ATOM 1634 O O . HIS A 1 204 ? 16.724 -1.482 -46.097 1.00 44.28 204 HIS A O 1
ATOM 1640 N N . GLU A 1 205 ? 15.333 -2.930 -45.130 1.00 48.12 205 GLU A N 1
ATOM 1641 C CA . GLU A 1 205 ? 16.182 -3.098 -43.943 1.00 48.12 205 GLU A CA 1
ATOM 1642 C C . GLU A 1 205 ? 17.228 -4.188 -44.211 1.00 48.12 205 GLU A C 1
ATOM 1644 O O . GLU A 1 205 ? 17.233 -5.266 -43.622 1.00 48.12 205 GLU A O 1
ATOM 1649 N N . VAL A 1 206 ? 18.130 -3.901 -45.150 1.00 44.12 206 VAL A N 1
ATOM 1650 C CA . VAL A 1 206 ? 19.442 -4.550 -45.181 1.00 44.12 206 VAL A CA 1
ATOM 1651 C C . VAL A 1 206 ? 20.072 -4.275 -43.811 1.00 44.12 206 VAL A C 1
ATOM 1653 O O . VAL A 1 206 ? 19.893 -3.179 -43.277 1.00 44.12 206 VAL A O 1
ATOM 1656 N N . GLY A 1 207 ? 20.772 -5.246 -43.218 1.00 49.00 207 GLY A N 1
ATOM 1657 C CA . GLY A 1 207 ? 21.528 -5.079 -41.969 1.00 49.00 207 GLY A CA 1
ATOM 1658 C C . GLY A 1 207 ? 22.691 -4.094 -42.133 1.00 49.00 207 GLY A C 1
ATOM 1659 O O . GLY A 1 207 ? 23.850 -4.471 -42.001 1.00 49.00 207 GLY A O 1
ATOM 1660 N N . ILE A 1 208 ? 22.386 -2.847 -42.497 1.00 46.66 208 ILE A N 1
ATOM 1661 C CA . ILE A 1 208 ? 23.338 -1.784 -42.769 1.00 46.66 208 ILE A CA 1
ATOM 1662 C C . ILE A 1 208 ? 23.864 -1.336 -41.426 1.00 46.66 208 ILE A C 1
ATOM 1664 O O . ILE A 1 208 ? 23.176 -0.752 -40.587 1.00 46.66 208 ILE A O 1
ATOM 1668 N N . TYR A 1 209 ? 25.120 -1.674 -41.252 1.00 54.09 209 TYR A N 1
ATOM 1669 C CA . TYR A 1 209 ? 25.869 -1.449 -40.054 1.00 54.09 209 TYR A CA 1
ATOM 1670 C C . TYR A 1 209 ? 26.419 -0.030 -40.095 1.00 54.09 209 TYR A C 1
ATOM 1672 O O . TYR A 1 209 ? 27.325 0.278 -40.868 1.00 54.09 209 TYR A O 1
ATOM 1680 N N . VAL A 1 210 ? 25.812 0.868 -39.323 1.00 60.38 210 VAL A N 1
ATOM 1681 C CA . VAL A 1 210 ? 26.267 2.258 -39.247 1.00 60.38 210 VAL A CA 1
ATOM 1682 C C . VAL A 1 210 ? 27.344 2.332 -38.166 1.00 60.38 210 VAL A C 1
ATOM 1684 O O . VAL A 1 210 ? 26.987 2.173 -37.002 1.00 60.38 210 VAL A O 1
ATOM 1687 N N . PRO A 1 211 ? 28.629 2.558 -38.497 1.00 63.09 211 PRO A N 1
ATOM 1688 C CA . PRO A 1 211 ? 29.696 2.612 -37.500 1.00 63.09 211 PRO A CA 1
ATOM 1689 C C . PRO A 1 211 ? 29.441 3.727 -36.478 1.00 63.09 211 PRO A C 1
ATOM 1691 O O . PRO A 1 211 ? 29.032 4.833 -36.843 1.00 63.09 211 PRO A O 1
ATOM 1694 N N . LEU A 1 212 ? 29.7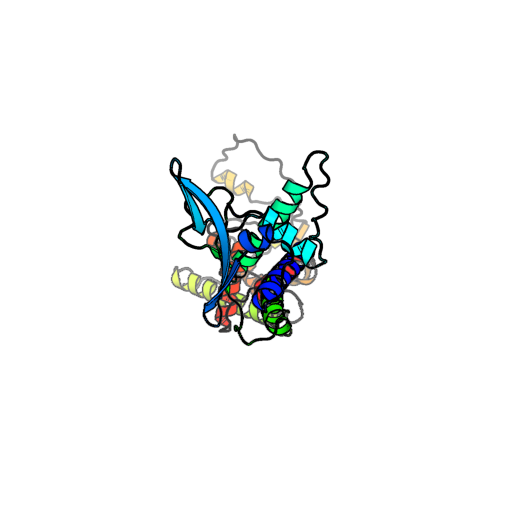03 3.448 -35.199 1.00 66.44 212 LEU A N 1
ATOM 1695 C CA . LEU A 1 212 ? 29.537 4.421 -34.116 1.00 66.44 212 LEU A CA 1
ATOM 1696 C C . LEU A 1 212 ? 30.877 5.059 -33.758 1.00 66.44 212 LEU A C 1
ATOM 1698 O O . LEU A 1 212 ? 31.883 4.375 -33.593 1.00 66.44 212 LEU A O 1
ATOM 1702 N N . GLY A 1 213 ? 30.891 6.379 -33.598 1.00 67.75 213 GLY A N 1
ATOM 1703 C CA . GLY A 1 213 ? 32.011 7.096 -32.994 1.00 67.75 213 GLY A CA 1
ATOM 1704 C C . GLY A 1 213 ? 31.767 7.297 -31.502 1.00 67.75 213 GLY A C 1
ATOM 1705 O O . GLY A 1 213 ? 30.730 7.837 -31.124 1.00 67.75 213 GLY A O 1
ATOM 1706 N N . LEU A 1 214 ? 32.713 6.896 -30.655 1.00 72.94 214 LEU A N 1
ATOM 1707 C CA . LEU A 1 214 ? 32.708 7.255 -29.241 1.00 72.94 214 LEU A CA 1
ATOM 1708 C C . LEU A 1 214 ? 33.278 8.662 -29.076 1.00 72.94 214 LEU A C 1
ATOM 1710 O O . LEU A 1 214 ? 34.378 8.966 -29.544 1.00 72.94 214 LEU A O 1
ATOM 1714 N N . VAL A 1 215 ? 32.514 9.501 -28.388 1.00 65.38 215 VAL A N 1
ATOM 1715 C CA . VAL A 1 215 ? 32.845 10.897 -28.105 1.00 65.38 215 VAL A CA 1
ATOM 1716 C C . VAL A 1 215 ? 32.737 11.095 -26.599 1.00 65.38 215 VAL A C 1
ATOM 1718 O O . VAL A 1 215 ? 31.754 10.669 -25.987 1.00 65.38 215 VAL A O 1
ATOM 1721 N N . LYS A 1 216 ? 33.736 11.730 -25.979 1.00 61.22 216 LYS A N 1
ATOM 1722 C CA . LYS A 1 216 ? 33.619 12.134 -24.572 1.00 61.22 216 LYS A CA 1
ATOM 1723 C C . LYS A 1 216 ? 32.637 13.298 -24.444 1.00 61.22 216 LYS A C 1
ATOM 1725 O O . LYS A 1 216 ? 32.613 14.156 -25.324 1.00 61.22 216 LYS A O 1
ATOM 1730 N N . PRO A 1 217 ? 31.855 13.378 -23.353 1.00 50.84 217 PRO A N 1
ATOM 1731 C CA . PRO A 1 217 ? 30.990 14.524 -23.115 1.00 50.84 217 PRO A CA 1
ATOM 1732 C C . PRO A 1 217 ? 31.834 15.801 -23.021 1.00 50.84 217 PRO A C 1
ATOM 1734 O O . PRO A 1 217 ? 32.461 16.072 -22.001 1.00 50.84 217 PRO A O 1
ATOM 1737 N N . THR A 1 218 ? 31.857 16.590 -24.091 1.00 52.03 218 THR A N 1
ATOM 1738 C CA . THR A 1 218 ? 32.380 17.953 -24.057 1.00 52.03 218 THR A CA 1
ATOM 1739 C C . THR A 1 218 ? 31.220 18.864 -23.705 1.00 52.03 218 THR A C 1
ATOM 1741 O O . THR A 1 218 ? 30.182 18.847 -24.370 1.00 52.03 218 THR A O 1
ATOM 1744 N N . THR A 1 219 ? 31.374 19.665 -22.655 1.00 45.91 219 THR A N 1
ATOM 1745 C CA . THR A 1 219 ? 30.408 20.694 -22.274 1.00 45.91 219 THR A CA 1
ATOM 1746 C C . THR A 1 219 ? 30.332 21.723 -23.401 1.00 45.91 219 THR A C 1
ATOM 1748 O O . THR A 1 219 ? 31.118 22.668 -23.445 1.00 45.91 219 THR A O 1
ATOM 1751 N N . GLN A 1 220 ? 29.427 21.535 -24.363 1.00 51.72 220 GLN A N 1
ATOM 1752 C CA . GLN A 1 220 ? 29.214 22.554 -25.381 1.00 51.72 220 GLN A CA 1
ATOM 1753 C C . GLN A 1 220 ? 28.636 23.801 -24.692 1.00 51.72 220 GLN A C 1
ATOM 1755 O O . GLN A 1 220 ? 27.670 23.687 -23.928 1.00 51.72 220 GLN A O 1
ATOM 1760 N N . PRO A 1 221 ? 29.207 24.998 -24.916 1.00 46.56 221 PRO A N 1
ATOM 1761 C CA . PRO A 1 221 ? 28.652 26.218 -24.355 1.00 46.56 221 PRO A CA 1
ATOM 1762 C C . PRO A 1 221 ? 27.225 26.403 -24.881 1.00 46.56 221 PRO A C 1
ATOM 1764 O O . PRO A 1 221 ? 26.985 26.333 -26.089 1.00 46.56 221 PRO A O 1
ATOM 1767 N N . ARG A 1 222 ? 26.269 26.638 -23.972 1.00 46.84 222 ARG A N 1
ATOM 1768 C CA . ARG A 1 222 ? 24.888 26.992 -24.332 1.00 46.84 222 ARG A CA 1
ATOM 1769 C C . ARG A 1 222 ? 24.931 28.228 -25.235 1.00 46.84 222 ARG A C 1
ATOM 1771 O O . ARG A 1 222 ? 25.281 29.311 -24.770 1.00 46.84 222 ARG A O 1
ATOM 1778 N N . ARG A 1 223 ? 24.608 28.071 -26.522 1.00 53.16 223 ARG A N 1
ATOM 1779 C CA . ARG A 1 223 ? 24.533 29.203 -27.455 1.00 53.16 223 ARG A CA 1
ATOM 1780 C C . ARG A 1 223 ? 23.278 30.027 -27.170 1.00 53.16 223 ARG A C 1
ATOM 1782 O O . ARG A 1 223 ? 22.211 29.476 -26.903 1.00 53.16 223 ARG A O 1
ATOM 1789 N N . GLY A 1 224 ? 23.441 31.349 -27.185 1.00 50.47 224 GLY A N 1
ATOM 1790 C CA . GLY A 1 224 ? 22.368 32.313 -26.950 1.00 50.47 224 GLY A CA 1
ATOM 1791 C C . GLY A 1 224 ? 21.234 32.190 -27.971 1.00 50.47 224 GLY A C 1
ATOM 1792 O O . GLY A 1 224 ? 21.437 31.710 -29.084 1.00 50.47 224 GLY A O 1
ATOM 1793 N N . LYS A 1 225 ? 20.042 32.653 -27.579 1.00 51.12 225 LYS A N 1
ATOM 1794 C CA . LYS A 1 225 ? 18.755 32.563 -28.303 1.00 51.12 225 LYS A CA 1
ATOM 1795 C C . LYS A 1 225 ? 18.722 33.154 -29.729 1.00 51.12 225 LYS A C 1
ATOM 1797 O O . LYS A 1 225 ? 17.683 33.070 -30.369 1.00 51.12 225 LYS A O 1
ATOM 1802 N N . GLU A 1 226 ? 19.810 33.733 -30.228 1.00 52.44 226 GLU A N 1
ATOM 1803 C CA . GLU A 1 226 ? 19.856 34.484 -31.494 1.00 52.44 226 GLU A CA 1
ATOM 1804 C C . GLU A 1 226 ? 20.463 33.702 -32.673 1.00 52.44 226 GLU A C 1
ATOM 1806 O O . GLU A 1 226 ? 20.560 34.223 -33.781 1.00 52.44 226 GLU A O 1
ATOM 1811 N N . PHE A 1 227 ? 20.864 32.441 -32.480 1.00 51.84 227 PHE A N 1
ATOM 1812 C CA . PHE A 1 227 ? 21.433 31.634 -33.561 1.00 51.84 227 PHE A CA 1
ATOM 1813 C C . PHE A 1 227 ? 20.331 30.938 -34.382 1.00 51.84 227 PHE A C 1
ATOM 1815 O O . PHE A 1 227 ? 19.893 29.843 -34.032 1.00 51.84 227 PHE A O 1
ATOM 1822 N N . CYS A 1 228 ? 19.907 31.561 -35.486 1.00 50.44 228 CYS A N 1
ATOM 1823 C CA . CYS A 1 228 ? 19.029 30.970 -36.506 1.00 50.44 228 CYS A CA 1
ATOM 1824 C C . CYS A 1 228 ? 19.844 30.620 -37.767 1.00 50.44 228 CYS A C 1
ATOM 1826 O O . CYS A 1 228 ? 19.894 31.429 -38.694 1.00 50.44 228 CYS A O 1
ATOM 1828 N N . PRO A 1 229 ? 20.526 29.463 -37.822 1.00 57.19 229 PRO A N 1
ATOM 1829 C CA . PRO A 1 229 ? 21.253 29.062 -39.020 1.00 57.19 229 PRO A CA 1
ATOM 1830 C C . PRO A 1 229 ? 20.278 28.686 -40.136 1.00 57.19 229 PRO A C 1
ATOM 1832 O O . PRO A 1 229 ? 19.165 28.215 -39.881 1.00 57.19 229 PRO A O 1
ATOM 1835 N N . SER A 1 230 ? 20.704 28.868 -41.384 1.00 63.88 230 SER A N 1
ATOM 1836 C CA . SER A 1 230 ? 19.940 28.395 -42.539 1.00 63.88 230 SER A CA 1
ATOM 1837 C C . SER A 1 230 ? 19.762 26.863 -42.488 1.00 63.88 230 SER A C 1
ATOM 1839 O O . SER A 1 230 ? 20.589 26.170 -41.887 1.00 63.88 230 SER A O 1
ATOM 1841 N N . PRO A 1 231 ? 18.735 26.278 -43.140 1.00 61.78 231 PRO A N 1
ATOM 1842 C CA . PRO A 1 231 ? 18.520 24.823 -43.136 1.00 61.78 231 PRO A CA 1
ATOM 1843 C C . PRO A 1 231 ? 19.743 24.003 -43.585 1.00 61.78 231 PRO A C 1
ATOM 1845 O O . PRO A 1 231 ? 19.915 22.862 -43.161 1.00 61.78 231 PRO A O 1
ATOM 1848 N N . HIS A 1 232 ? 20.611 24.585 -44.422 1.00 56.97 232 HIS A N 1
ATOM 1849 C CA . HIS A 1 232 ? 21.833 23.936 -44.896 1.00 56.97 232 HIS A CA 1
ATOM 1850 C C . HIS A 1 232 ? 22.970 23.977 -43.858 1.00 56.97 232 HIS A C 1
ATOM 1852 O O . HIS A 1 232 ? 23.675 22.988 -43.680 1.00 56.97 232 HIS A O 1
ATOM 1858 N N . GLU A 1 233 ? 23.098 25.073 -43.106 1.00 59.84 233 GLU A N 1
ATOM 1859 C CA . GLU A 1 233 ? 24.067 25.222 -42.008 1.00 59.84 233 GLU A CA 1
ATOM 1860 C C . GLU A 1 233 ? 23.627 24.495 -40.729 1.00 59.84 233 GLU A C 1
ATOM 1862 O O . GLU A 1 233 ? 24.467 24.044 -39.953 1.00 59.84 233 GLU A O 1
ATOM 1867 N N . GLY A 1 234 ? 22.317 24.314 -40.526 1.00 60.94 234 GLY A N 1
ATOM 1868 C CA . GLY A 1 234 ? 21.770 23.497 -39.441 1.00 60.94 234 GLY A CA 1
ATOM 1869 C C . GLY A 1 234 ? 22.255 22.044 -39.494 1.00 60.94 234 GLY A C 1
ATOM 1870 O O . GLY A 1 234 ? 22.502 21.438 -38.457 1.00 60.94 234 GLY A O 1
ATOM 1871 N N . ARG A 1 235 ? 22.495 21.499 -40.695 1.00 55.94 235 ARG A N 1
ATOM 1872 C CA . ARG A 1 235 ? 23.047 20.144 -40.867 1.00 55.94 235 ARG A CA 1
ATOM 1873 C C . ARG A 1 235 ? 24.482 20.019 -40.348 1.00 55.94 235 ARG A C 1
ATOM 1875 O O . ARG A 1 235 ? 24.845 18.990 -39.786 1.00 55.94 235 ARG A O 1
ATOM 1882 N N . LEU A 1 236 ? 25.284 21.076 -40.479 1.00 60.22 236 LEU A N 1
ATOM 1883 C CA . LEU A 1 236 ? 26.658 21.105 -39.968 1.00 60.22 236 LEU A CA 1
ATOM 1884 C C . LEU A 1 236 ? 26.708 21.048 -38.432 1.00 60.22 236 LEU A C 1
ATOM 1886 O O . LEU A 1 236 ? 27.746 20.711 -37.878 1.00 60.22 236 LEU A O 1
ATOM 1890 N N . GLN A 1 237 ? 25.600 21.327 -37.731 1.00 57.75 237 GLN A N 1
ATOM 1891 C CA . GLN A 1 237 ? 25.541 21.242 -36.265 1.00 57.75 237 GLN A CA 1
ATOM 1892 C C . GLN A 1 237 ? 25.644 19.809 -35.734 1.00 57.75 237 GLN A C 1
ATOM 1894 O O . GLN A 1 237 ? 26.115 19.611 -34.617 1.00 57.75 237 GLN A O 1
ATOM 1899 N N . TYR A 1 238 ? 25.191 18.820 -36.510 1.00 56.09 238 TYR A N 1
ATOM 1900 C CA . TYR A 1 238 ? 25.245 17.404 -36.132 1.00 56.09 238 TYR A CA 1
ATOM 1901 C C . TYR A 1 238 ? 26.493 16.695 -36.670 1.00 56.09 238 TYR A C 1
ATOM 1903 O O . TYR A 1 238 ? 26.754 15.549 -36.302 1.00 56.09 238 TYR A O 1
ATOM 1911 N N . GLN A 1 239 ? 27.273 17.361 -37.526 1.00 57.22 239 GLN A N 1
ATOM 1912 C CA . GLN A 1 239 ? 28.534 16.833 -38.028 1.00 57.22 239 GLN A CA 1
ATOM 1913 C C . GLN A 1 239 ? 29.629 17.064 -36.988 1.00 57.22 239 GLN A C 1
ATOM 1915 O O . GLN A 1 239 ? 30.110 18.177 -36.793 1.00 57.22 239 GLN A O 1
ATOM 1920 N N . LEU A 1 240 ? 30.014 15.987 -36.306 1.00 57.28 240 LEU A N 1
ATOM 1921 C CA . LEU A 1 240 ? 31.167 15.983 -35.413 1.00 57.28 240 LEU A CA 1
ATOM 1922 C C . LEU A 1 240 ? 32.441 16.210 -36.232 1.00 57.28 240 LEU A C 1
ATOM 1924 O O . LEU A 1 240 ? 32.660 15.546 -37.248 1.00 57.28 240 LEU A O 1
ATOM 1928 N N . ASN A 1 241 ? 33.308 17.112 -35.772 1.00 57.69 241 ASN A N 1
ATOM 1929 C CA . ASN A 1 241 ? 34.645 17.233 -36.343 1.00 57.69 241 ASN A CA 1
ATOM 1930 C C . ASN A 1 241 ? 35.421 15.939 -36.063 1.00 57.69 241 ASN A C 1
ATOM 1932 O O . ASN A 1 241 ? 35.386 15.431 -34.944 1.00 57.69 241 ASN A O 1
ATOM 1936 N N . GLU A 1 242 ? 36.186 15.428 -37.032 1.00 54.03 242 GLU A N 1
ATOM 1937 C CA . GLU A 1 242 ? 36.938 14.165 -36.873 1.00 54.03 242 GLU A CA 1
ATOM 1938 C C . GLU A 1 242 ? 37.905 14.167 -35.675 1.00 54.03 242 GLU A C 1
ATOM 1940 O O . GLU A 1 242 ? 38.264 13.110 -35.171 1.00 54.03 242 GLU A O 1
ATOM 1945 N N . LYS A 1 243 ? 38.271 15.354 -35.173 1.00 52.97 243 LYS A N 1
ATOM 1946 C CA . LYS A 1 243 ? 39.114 15.563 -33.986 1.00 52.97 243 LYS A CA 1
ATOM 1947 C C . LYS A 1 243 ? 38.430 15.232 -32.649 1.00 52.97 243 LYS A C 1
ATOM 1949 O O . LYS A 1 243 ? 39.129 15.092 -31.654 1.00 52.97 243 LYS A O 1
ATOM 1954 N N . GLU A 1 244 ? 37.100 15.143 -32.606 1.00 58.88 244 GLU A N 1
ATOM 1955 C CA . GLU A 1 244 ? 36.320 14.875 -31.381 1.00 58.88 244 GLU A CA 1
ATOM 1956 C C . GLU A 1 244 ? 35.951 13.390 -31.215 1.00 58.88 244 GLU A C 1
ATOM 1958 O O . GLU A 1 244 ? 35.498 12.974 -30.149 1.00 58.88 244 GLU A O 1
ATOM 1963 N N . ILE A 1 245 ? 36.152 12.580 -32.258 1.00 59.84 245 ILE A N 1
ATOM 1964 C CA . ILE A 1 245 ? 35.868 11.144 -32.244 1.00 59.84 245 ILE A CA 1
ATOM 1965 C C . ILE A 1 245 ? 37.114 10.419 -31.727 1.00 59.84 245 ILE A C 1
ATOM 1967 O O . ILE A 1 245 ? 38.099 10.294 -32.449 1.00 59.84 245 ILE A O 1
ATOM 1971 N N . GLU A 1 246 ? 37.078 9.924 -30.486 1.00 65.94 246 GLU A N 1
ATOM 1972 C CA . GLU A 1 246 ? 38.232 9.234 -29.883 1.00 65.94 246 GLU A CA 1
ATOM 1973 C C . GLU A 1 246 ? 38.461 7.855 -30.503 1.00 65.94 246 GLU A C 1
ATOM 1975 O O . GLU A 1 246 ? 39.597 7.440 -30.727 1.00 65.94 246 GLU A O 1
ATOM 1980 N N . LYS A 1 247 ? 37.374 7.128 -30.774 1.00 70.31 247 LYS A N 1
ATOM 1981 C CA . LYS A 1 247 ? 37.433 5.789 -31.361 1.00 70.31 247 LYS A CA 1
ATOM 1982 C C . LYS A 1 247 ? 36.183 5.530 -32.188 1.00 70.31 247 LYS A C 1
ATOM 1984 O O . LYS A 1 247 ? 35.069 5.797 -31.741 1.00 70.31 247 LYS A O 1
ATOM 1989 N N . ARG A 1 248 ? 36.367 5.010 -33.400 1.00 70.06 248 ARG A N 1
ATOM 1990 C CA . ARG A 1 248 ? 35.275 4.459 -34.209 1.00 70.06 248 ARG A CA 1
ATOM 1991 C C . ARG A 1 248 ? 35.164 2.972 -33.904 1.00 70.06 248 ARG A C 1
ATOM 1993 O O . ARG A 1 248 ? 36.172 2.272 -33.864 1.00 70.06 248 ARG A O 1
ATOM 2000 N N . PHE A 1 249 ? 33.945 2.520 -33.671 1.00 66.00 249 PHE A N 1
ATOM 2001 C CA . PHE A 1 249 ? 33.619 1.137 -33.393 1.00 66.00 249 PHE A CA 1
ATOM 2002 C C . PHE A 1 249 ? 32.783 0.565 -34.534 1.00 66.00 249 PHE A C 1
ATOM 2004 O O . PHE A 1 249 ? 31.787 1.156 -34.960 1.00 66.00 249 PHE A O 1
ATOM 2011 N N . GLU A 1 250 ? 33.169 -0.623 -34.980 1.00 67.94 250 GLU A N 1
ATOM 2012 C CA . GLU A 1 250 ? 32.248 -1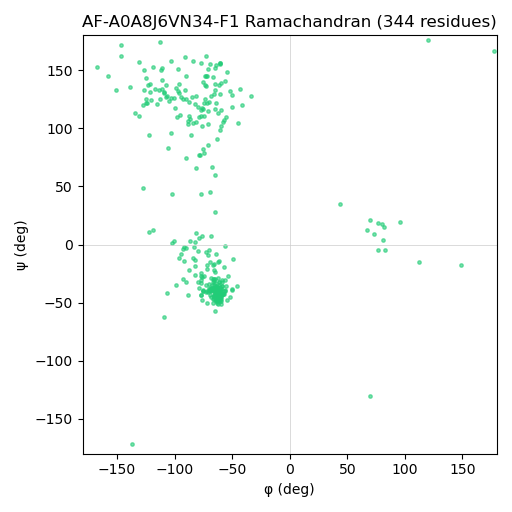.569 -35.604 1.00 67.94 250 GLU A CA 1
ATOM 2013 C C . GLU A 1 250 ? 31.340 -2.155 -34.502 1.00 67.94 250 GLU A C 1
ATOM 2015 O O . GLU A 1 250 ? 31.780 -2.295 -33.358 1.00 67.94 250 GLU A O 1
ATOM 2020 N N . ALA A 1 251 ? 30.063 -2.442 -34.777 1.00 66.56 251 ALA A N 1
ATOM 2021 C CA . ALA A 1 251 ? 29.087 -2.783 -33.735 1.00 66.56 251 ALA A CA 1
ATOM 2022 C C . ALA A 1 251 ? 29.465 -3.942 -32.823 1.00 66.56 251 ALA A C 1
ATOM 2024 O O . ALA A 1 251 ? 29.216 -3.840 -31.630 1.00 66.56 251 ALA A O 1
ATOM 2025 N N . ASP A 1 252 ? 30.138 -4.978 -33.304 1.00 69.88 252 ASP A N 1
ATOM 2026 C CA . ASP A 1 252 ? 30.487 -6.134 -32.487 1.00 69.88 252 ASP A CA 1
ATOM 2027 C C . ASP A 1 252 ? 31.628 -5.772 -31.529 1.00 69.88 252 ASP A C 1
ATOM 2029 O O . ASP A 1 252 ? 31.757 -6.350 -30.449 1.00 69.88 252 ASP A O 1
ATOM 2033 N N . ALA A 1 253 ? 32.465 -4.801 -31.911 1.00 75.69 253 ALA A N 1
ATOM 2034 C CA . ALA A 1 253 ? 33.468 -4.216 -31.031 1.00 75.69 253 ALA A CA 1
ATOM 2035 C C . ALA A 1 253 ? 32.816 -3.267 -30.016 1.00 75.69 253 ALA A C 1
ATOM 2037 O O . ALA A 1 253 ? 33.183 -3.291 -28.846 1.00 75.69 253 ALA A O 1
ATOM 2038 N N . PHE A 1 254 ? 31.817 -2.477 -30.428 1.00 77.19 254 PHE A N 1
ATOM 2039 C CA . PHE A 1 254 ? 31.063 -1.609 -29.517 1.00 77.19 254 PHE A CA 1
ATOM 2040 C C . PHE A 1 254 ? 30.328 -2.414 -28.436 1.00 77.19 254 PHE A C 1
ATOM 2042 O O . PHE A 1 254 ? 30.433 -2.098 -27.253 1.00 77.19 254 PHE A O 1
ATOM 2049 N N . LEU A 1 255 ? 29.612 -3.470 -28.826 1.00 76.31 255 LEU A N 1
ATOM 2050 C CA . LEU A 1 255 ? 28.844 -4.309 -27.905 1.00 76.31 255 LEU A CA 1
ATOM 2051 C C . LEU A 1 255 ? 29.757 -4.954 -26.851 1.00 76.31 255 LEU A C 1
ATOM 2053 O O . LEU A 1 255 ? 29.486 -4.856 -25.657 1.00 76.31 255 LEU A O 1
ATOM 2057 N N . ARG A 1 256 ? 30.899 -5.509 -27.260 1.00 76.44 256 ARG A N 1
ATOM 2058 C CA . ARG A 1 256 ? 31.849 -6.129 -26.324 1.00 76.44 256 ARG A CA 1
ATOM 2059 C C . ARG A 1 256 ? 32.598 -5.110 -25.464 1.00 76.44 256 ARG A C 1
ATOM 2061 O O . ARG A 1 256 ? 32.633 -5.219 -24.243 1.00 76.44 256 ARG A O 1
ATOM 2068 N N . GLU A 1 257 ? 33.192 -4.087 -26.073 1.00 73.94 257 GLU A N 1
ATOM 2069 C CA . GLU A 1 257 ? 34.059 -3.160 -25.335 1.00 73.94 257 GLU A CA 1
ATOM 2070 C C . GLU A 1 257 ? 33.288 -2.144 -24.484 1.00 73.94 257 GLU A C 1
ATOM 2072 O O . GLU A 1 257 ? 33.799 -1.681 -23.464 1.00 73.94 257 GLU A O 1
ATOM 2077 N N . VAL A 1 258 ? 32.081 -1.759 -24.903 1.00 74.81 258 VAL A N 1
ATOM 2078 C CA . VAL A 1 258 ? 31.323 -0.684 -24.252 1.00 74.81 258 VAL A CA 1
ATOM 2079 C C . VAL A 1 258 ? 30.159 -1.232 -23.433 1.00 74.81 258 VAL A C 1
ATOM 2081 O O . VAL A 1 258 ? 29.948 -0.751 -22.322 1.00 74.81 258 VAL A O 1
ATOM 2084 N N . ILE A 1 259 ? 29.423 -2.229 -23.935 1.00 76.44 259 ILE A N 1
ATOM 2085 C CA . ILE A 1 259 ? 28.240 -2.763 -23.238 1.00 76.44 259 ILE A CA 1
ATOM 2086 C C . ILE A 1 259 ? 28.614 -3.892 -22.267 1.00 76.44 259 ILE A C 1
ATOM 2088 O O . ILE A 1 259 ? 28.135 -3.895 -21.134 1.00 76.44 259 ILE A O 1
ATOM 2092 N N . GLU A 1 260 ? 29.480 -4.833 -22.655 1.00 73.38 260 GLU A N 1
ATOM 2093 C CA . GLU A 1 260 ? 29.867 -5.934 -21.756 1.00 73.38 260 GLU A CA 1
ATOM 2094 C C . GLU A 1 260 ? 30.861 -5.483 -20.679 1.00 73.38 260 GLU A C 1
ATOM 2096 O O . GLU A 1 260 ? 30.628 -5.746 -19.496 1.00 73.38 260 GLU A O 1
ATOM 2101 N N . ALA A 1 261 ? 31.920 -4.764 -21.073 1.00 69.75 261 ALA A N 1
ATOM 2102 C CA . ALA A 1 261 ? 32.977 -4.296 -20.168 1.00 69.75 261 ALA A CA 1
ATOM 2103 C C . ALA A 1 261 ? 32.652 -2.978 -19.429 1.00 69.75 261 ALA A C 1
ATOM 2105 O O . ALA A 1 261 ? 33.373 -2.578 -18.513 1.00 69.75 261 ALA A O 1
ATOM 2106 N N . GLY A 1 262 ? 31.593 -2.266 -19.826 1.00 62.31 262 GLY A N 1
ATOM 2107 C CA . GLY A 1 262 ? 31.206 -0.978 -19.251 1.00 62.31 262 GLY A CA 1
ATOM 2108 C C . GLY A 1 262 ? 30.242 -1.103 -18.075 1.00 62.31 262 GLY A C 1
ATOM 2109 O O . GLY A 1 262 ? 29.067 -0.777 -18.211 1.00 62.31 262 GLY A O 1
ATOM 2110 N N . GLU A 1 263 ? 30.718 -1.515 -16.902 1.00 58.66 263 GLU A N 1
ATOM 2111 C CA . GLU A 1 263 ? 29.900 -1.457 -15.683 1.00 58.66 263 GLU A CA 1
ATOM 2112 C C . GLU A 1 263 ? 29.694 0.002 -15.228 1.00 58.66 263 GLU A C 1
ATOM 2114 O O . GLU A 1 263 ? 30.654 0.745 -15.028 1.00 58.66 263 GLU A O 1
ATOM 2119 N N . GLY A 1 264 ? 28.428 0.430 -15.111 1.00 63.56 264 GLY A N 1
ATOM 2120 C CA . GLY A 1 264 ? 28.036 1.708 -14.492 1.00 63.56 264 GLY A CA 1
ATOM 2121 C C . GLY A 1 264 ? 28.161 2.976 -15.352 1.00 63.56 264 GLY A C 1
ATOM 2122 O O . GLY A 1 264 ? 28.185 4.077 -14.805 1.00 63.56 264 GLY A O 1
ATOM 2123 N N . LYS A 1 265 ? 28.258 2.875 -16.686 1.00 71.12 265 LYS A N 1
ATOM 2124 C CA . LYS A 1 265 ? 28.397 4.053 -17.568 1.00 71.12 265 LYS A CA 1
ATOM 2125 C C . LYS A 1 265 ? 27.078 4.446 -18.237 1.00 71.12 265 LYS A C 1
ATOM 2127 O O . LYS A 1 265 ? 26.487 3.659 -18.971 1.00 71.12 265 LYS A O 1
ATOM 2132 N N . THR A 1 266 ? 26.676 5.707 -18.079 1.00 75.62 266 THR A N 1
ATOM 2133 C CA . THR A 1 266 ? 25.577 6.305 -18.853 1.00 75.62 266 THR A CA 1
ATOM 2134 C C . THR A 1 266 ? 26.048 6.612 -20.271 1.00 75.62 266 THR A C 1
ATOM 2136 O O . THR A 1 266 ? 26.934 7.444 -20.472 1.00 75.62 266 THR A O 1
ATOM 2139 N N . ILE A 1 267 ? 25.446 5.955 -21.262 1.00 79.25 267 ILE A N 1
ATOM 2140 C CA . ILE A 1 267 ? 25.787 6.117 -22.680 1.00 79.25 267 ILE A CA 1
ATOM 2141 C C . ILE A 1 267 ? 24.631 6.815 -23.393 1.00 79.25 267 ILE A C 1
ATOM 2143 O O . ILE A 1 267 ? 23.472 6.435 -23.241 1.00 79.25 267 ILE A O 1
ATOM 2147 N N . ALA A 1 268 ? 24.952 7.818 -24.209 1.00 78.62 268 ALA A N 1
ATOM 2148 C CA . ALA A 1 268 ? 23.995 8.479 -25.085 1.00 78.62 268 ALA A CA 1
ATOM 2149 C C . ALA A 1 268 ? 24.338 8.180 -26.550 1.00 78.62 268 ALA A C 1
ATOM 2151 O O . ALA A 1 268 ? 25.453 8.442 -26.995 1.00 78.62 268 ALA A O 1
ATOM 2152 N N . ILE A 1 269 ? 23.369 7.659 -27.307 1.00 78.31 269 ILE A N 1
ATOM 2153 C CA . ILE A 1 269 ? 23.494 7.458 -28.757 1.00 78.31 269 ILE A CA 1
ATOM 2154 C C . ILE A 1 269 ? 22.878 8.672 -29.457 1.00 78.31 269 ILE A C 1
ATOM 2156 O O . ILE A 1 269 ? 21.663 8.876 -29.419 1.00 78.31 269 ILE A O 1
ATOM 2160 N N . ILE A 1 270 ? 23.718 9.481 -30.101 1.00 77.38 270 ILE A N 1
ATOM 2161 C CA . ILE A 1 270 ? 23.324 10.725 -30.775 1.00 77.38 270 ILE A CA 1
ATOM 2162 C C . ILE A 1 270 ? 23.468 10.540 -32.287 1.00 77.38 270 ILE A C 1
ATOM 2164 O O . ILE A 1 270 ? 24.400 9.901 -32.763 1.00 77.38 270 ILE A O 1
ATOM 2168 N N . GLY A 1 271 ? 22.535 11.098 -33.055 1.00 73.19 271 GLY A N 1
ATOM 2169 C CA . GLY A 1 271 ? 22.581 11.066 -34.513 1.00 73.19 271 GLY A CA 1
ATOM 2170 C C . GLY A 1 271 ? 21.362 11.733 -35.134 1.00 73.19 271 GLY A C 1
ATOM 2171 O O . GLY A 1 271 ? 20.356 11.964 -34.453 1.00 73.19 271 GLY A O 1
ATOM 2172 N N . GLU A 1 272 ? 21.428 12.004 -36.433 1.00 74.38 272 GLU A N 1
ATOM 2173 C CA . GLU A 1 272 ? 20.337 12.618 -37.197 1.00 74.38 272 GLU A CA 1
ATOM 2174 C C . GLU A 1 272 ? 19.056 11.745 -37.178 1.00 74.38 272 GLU A C 1
ATOM 2176 O O . GLU A 1 272 ? 19.108 10.527 -36.929 1.00 74.38 272 GLU A O 1
ATOM 2181 N N . PRO A 1 273 ? 17.860 12.327 -37.375 1.00 72.19 273 PRO A N 1
ATOM 2182 C CA . PRO A 1 273 ? 16.647 11.554 -37.641 1.00 72.19 273 PRO A CA 1
ATOM 2183 C C . PRO A 1 273 ? 16.881 10.581 -38.806 1.00 72.19 273 PRO A C 1
ATOM 2185 O O . PRO A 1 273 ? 17.445 10.958 -39.823 1.00 72.19 273 PRO A O 1
ATOM 2188 N N . GLY A 1 274 ? 16.500 9.312 -38.648 1.00 67.69 274 GLY A N 1
ATOM 2189 C CA . GLY A 1 274 ? 16.761 8.284 -39.665 1.00 67.69 274 GLY A CA 1
ATOM 2190 C C . GLY A 1 274 ? 18.163 7.656 -39.636 1.00 67.69 274 GLY A C 1
ATOM 2191 O O . GLY A 1 274 ? 18.366 6.656 -40.310 1.00 67.69 274 GLY A O 1
ATOM 2192 N N . ALA A 1 275 ? 19.094 8.116 -38.788 1.00 70.44 275 ALA A N 1
ATOM 2193 C CA . ALA A 1 275 ? 20.441 7.530 -38.661 1.00 70.44 275 ALA A CA 1
ATOM 2194 C C . ALA A 1 275 ? 20.488 6.109 -38.044 1.00 70.44 275 ALA A C 1
ATOM 2196 O O . ALA A 1 275 ? 21.556 5.611 -37.708 1.00 70.44 275 ALA A O 1
ATOM 2197 N N . GLY A 1 276 ? 19.338 5.462 -37.822 1.00 71.94 276 GLY A N 1
ATOM 2198 C CA . GLY A 1 276 ? 19.282 4.095 -37.293 1.00 71.94 276 GLY A CA 1
ATOM 2199 C C . GLY A 1 276 ? 19.423 3.958 -35.772 1.00 71.94 276 GLY A C 1
ATOM 2200 O O . GLY A 1 276 ? 19.609 2.848 -35.293 1.00 71.94 276 GLY A O 1
ATOM 2201 N N . LYS A 1 277 ? 19.281 5.034 -34.982 1.00 82.12 277 LYS A N 1
ATOM 2202 C CA . LYS A 1 277 ? 19.385 4.992 -33.500 1.00 82.12 277 LYS A CA 1
ATOM 2203 C C . LYS A 1 277 ? 18.501 3.920 -32.851 1.00 82.12 277 LYS A C 1
ATOM 2205 O O . LYS A 1 277 ? 18.948 3.179 -31.984 1.00 82.12 277 LYS A O 1
ATOM 2210 N N . SER A 1 278 ? 17.244 3.822 -33.283 1.00 76.88 278 SER A N 1
ATOM 2211 C CA . SER A 1 278 ? 16.315 2.808 -32.772 1.00 76.88 278 SER A CA 1
ATOM 2212 C C . SER A 1 278 ? 16.721 1.394 -33.191 1.00 76.88 278 SER A C 1
ATOM 2214 O O . SER A 1 278 ? 16.573 0.473 -32.400 1.00 76.88 278 SER A O 1
ATOM 2216 N N . THR A 1 279 ? 17.287 1.229 -34.391 1.00 77.88 279 THR A N 1
ATOM 2217 C CA . THR A 1 279 ? 17.858 -0.045 -34.860 1.00 77.88 279 THR A CA 1
ATOM 2218 C C . THR A 1 279 ? 19.073 -0.449 -34.024 1.00 77.88 279 THR A C 1
ATOM 2220 O O . THR A 1 279 ? 19.218 -1.615 -33.681 1.00 77.88 279 THR A O 1
ATOM 2223 N N . TRP A 1 280 ? 19.895 0.516 -33.616 1.00 78.56 280 TRP A N 1
ATOM 2224 C CA . TRP A 1 280 ? 21.019 0.296 -32.710 1.00 78.56 280 TRP A CA 1
ATOM 2225 C C . TRP A 1 280 ? 20.587 -0.130 -31.303 1.00 78.56 280 TRP A C 1
ATOM 2227 O O . TRP A 1 280 ? 21.122 -1.093 -30.762 1.00 78.56 280 TRP A O 1
ATOM 2237 N N . LEU A 1 281 ? 19.575 0.525 -30.723 1.00 81.81 281 LEU A N 1
ATOM 2238 C CA . LEU A 1 281 ? 19.000 0.102 -29.437 1.00 81.81 281 LEU A CA 1
ATOM 2239 C C . LEU A 1 281 ? 18.420 -1.318 -29.507 1.00 81.81 281 LEU A C 1
ATOM 2241 O O . LEU A 1 281 ? 18.543 -2.090 -28.561 1.00 81.81 281 LEU A O 1
ATOM 2245 N N . GLU A 1 282 ? 17.824 -1.676 -30.641 1.00 78.94 282 GLU A N 1
ATOM 2246 C CA . GLU A 1 282 ? 17.303 -3.017 -30.901 1.00 78.94 282 GLU A CA 1
ATOM 2247 C C . GLU A 1 282 ? 18.419 -4.067 -31.007 1.00 78.94 282 GLU A C 1
ATOM 2249 O O . GLU A 1 282 ? 18.277 -5.170 -30.489 1.00 78.94 282 GLU A O 1
ATOM 2254 N N . GLN A 1 283 ? 19.548 -3.730 -31.637 1.00 78.94 283 GLN A N 1
ATOM 2255 C CA . GLN A 1 283 ? 20.730 -4.596 -31.684 1.00 78.94 283 GLN A CA 1
ATOM 2256 C C . GLN A 1 283 ? 21.328 -4.817 -30.295 1.00 78.94 283 GLN A C 1
ATOM 2258 O O . GLN A 1 283 ? 21.626 -5.954 -29.947 1.00 78.94 283 GLN A O 1
ATOM 2263 N N . ILE A 1 284 ? 21.427 -3.765 -29.477 1.00 82.19 284 ILE A N 1
ATOM 2264 C CA . ILE A 1 284 ? 21.858 -3.888 -28.077 1.00 82.19 284 ILE A CA 1
ATOM 2265 C C . ILE A 1 2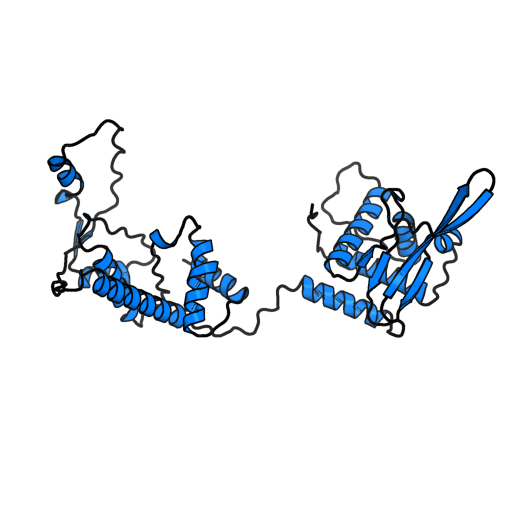84 ? 20.897 -4.805 -27.312 1.00 82.19 284 ILE A C 1
ATOM 2267 O O . ILE A 1 284 ? 21.341 -5.707 -26.612 1.00 82.19 284 ILE A O 1
ATOM 2271 N N . ALA A 1 285 ? 19.584 -4.629 -27.482 1.00 81.88 285 ALA A N 1
ATOM 2272 C CA . ALA A 1 285 ? 18.584 -5.484 -26.846 1.00 81.88 285 ALA A CA 1
ATOM 2273 C C . ALA A 1 285 ? 18.700 -6.963 -27.262 1.00 81.88 285 ALA A C 1
ATOM 2275 O O . ALA A 1 285 ? 18.548 -7.840 -26.415 1.00 81.88 285 ALA A O 1
ATOM 2276 N N . ARG A 1 286 ? 18.997 -7.252 -28.539 1.00 80.69 286 ARG A N 1
ATOM 2277 C CA . ARG A 1 286 ? 19.272 -8.622 -29.013 1.00 80.69 286 ARG A CA 1
ATOM 2278 C C . ARG A 1 286 ? 20.553 -9.186 -28.413 1.00 80.69 286 ARG A C 1
ATOM 2280 O O . ARG A 1 286 ? 20.532 -10.288 -27.886 1.00 80.69 286 ARG A O 1
ATOM 2287 N N . HIS A 1 287 ? 21.631 -8.406 -28.422 1.00 80.31 287 HIS A N 1
ATOM 2288 C CA . HIS A 1 287 ? 22.912 -8.813 -27.847 1.00 80.31 287 HIS A CA 1
ATOM 2289 C C . HIS A 1 287 ? 22.783 -9.162 -26.362 1.00 80.31 287 HIS A C 1
ATOM 2291 O O . HIS A 1 287 ? 23.271 -10.198 -25.929 1.00 80.31 287 HIS A O 1
ATOM 2297 N N . LEU A 1 288 ? 22.038 -8.351 -25.600 1.00 78.69 288 LEU A N 1
ATOM 2298 C CA . LEU A 1 288 ? 21.744 -8.602 -24.184 1.00 78.69 288 LEU A CA 1
ATOM 2299 C C . LEU A 1 288 ? 20.885 -9.854 -23.948 1.00 78.69 288 LEU A C 1
ATOM 2301 O O . LEU A 1 288 ? 20.911 -10.403 -22.849 1.00 78.69 288 LEU A O 1
ATOM 2305 N N . LYS A 1 289 ? 20.106 -10.293 -24.944 1.00 74.81 289 LYS A N 1
ATOM 2306 C CA . LYS A 1 289 ? 19.342 -11.545 -24.888 1.00 74.81 289 LYS A CA 1
ATOM 2307 C C . LYS A 1 289 ? 20.250 -12.754 -25.112 1.00 74.81 289 LYS A C 1
ATOM 2309 O O . LYS A 1 289 ? 20.119 -13.736 -24.392 1.00 74.81 289 LYS A O 1
ATOM 2314 N N . ASP A 1 290 ? 21.146 -12.667 -26.090 1.00 71.88 290 ASP A N 1
ATOM 2315 C CA . ASP A 1 290 ? 22.022 -13.776 -26.485 1.00 71.88 290 ASP A CA 1
ATOM 2316 C C . ASP A 1 290 ? 23.198 -13.959 -25.505 1.00 71.88 290 ASP A C 1
ATOM 2318 O O . ASP A 1 290 ? 23.737 -15.056 -25.355 1.00 71.88 290 ASP A O 1
ATOM 2322 N N . SER A 1 291 ? 23.581 -12.900 -24.782 1.00 65.88 291 SER A N 1
ATOM 2323 C CA . SER A 1 291 ? 24.598 -12.945 -23.731 1.00 65.88 291 SER A CA 1
ATOM 2324 C C . SER A 1 291 ? 24.040 -13.529 -22.421 1.00 65.88 291 SER A C 1
ATOM 2326 O O . SER A 1 291 ? 23.780 -12.808 -21.459 1.00 65.88 291 SER A O 1
ATOM 2328 N N . GLU A 1 292 ? 23.894 -14.852 -22.357 1.00 55.19 292 GLU A N 1
ATOM 2329 C CA . GLU A 1 292 ? 23.351 -15.602 -21.203 1.00 55.19 292 GLU A CA 1
ATOM 2330 C C . GLU A 1 292 ? 24.176 -15.436 -19.897 1.00 55.19 292 GLU A C 1
ATOM 2332 O O . GLU A 1 292 ? 23.705 -15.720 -18.797 1.00 55.19 292 GLU A O 1
ATOM 2337 N N . ASN A 1 293 ? 25.405 -14.910 -20.000 1.00 52.56 293 ASN A N 1
ATOM 2338 C CA . ASN A 1 293 ? 26.363 -14.755 -18.896 1.00 52.56 293 ASN A CA 1
ATOM 2339 C C . ASN A 1 293 ? 26.275 -13.423 -18.134 1.00 52.56 293 ASN A C 1
ATOM 2341 O O . ASN A 1 293 ? 27.016 -13.209 -17.173 1.00 52.56 293 ASN A O 1
ATOM 2345 N N . VAL A 1 294 ? 25.409 -12.502 -18.548 1.00 55.69 294 VAL A N 1
ATOM 2346 C CA . VAL A 1 294 ? 25.348 -11.172 -17.946 1.00 55.69 294 VAL A CA 1
ATOM 2347 C C . VAL A 1 294 ? 24.215 -11.148 -16.921 1.00 55.69 294 VAL A C 1
ATOM 2349 O O . VAL A 1 294 ? 23.042 -11.173 -17.274 1.00 55.69 294 VAL A O 1
ATOM 2352 N N . SER A 1 295 ? 24.554 -11.075 -15.629 1.00 58.75 295 SER A N 1
ATOM 2353 C CA . SER A 1 295 ? 23.599 -10.941 -14.514 1.00 58.75 295 SER A CA 1
ATOM 2354 C C . SER A 1 295 ? 22.905 -9.563 -14.481 1.00 58.75 295 SER A C 1
ATOM 2356 O O . SER A 1 295 ? 22.824 -8.927 -13.432 1.00 58.75 295 SER A O 1
ATOM 2358 N N . ARG A 1 296 ? 22.439 -9.063 -15.629 1.00 70.62 296 ARG A N 1
ATOM 2359 C CA . ARG A 1 296 ? 21.760 -7.770 -15.774 1.00 70.62 296 ARG A CA 1
ATOM 2360 C C . ARG A 1 296 ? 20.288 -7.994 -16.103 1.00 70.62 296 ARG A C 1
ATOM 2362 O O . ARG A 1 296 ? 19.910 -9.005 -16.683 1.00 70.62 296 ARG A O 1
ATOM 2369 N N . LEU A 1 297 ? 19.463 -7.035 -15.701 1.00 80.56 297 LEU A N 1
ATOM 2370 C CA . LEU A 1 297 ? 18.021 -7.019 -15.926 1.00 80.56 297 LEU A CA 1
ATOM 2371 C C . LEU A 1 297 ? 17.740 -6.032 -17.070 1.00 80.56 297 LEU A C 1
ATOM 2373 O O . LEU A 1 297 ? 17.716 -4.825 -16.827 1.00 80.56 297 LEU A O 1
ATOM 2377 N N . PRO A 1 298 ? 17.605 -6.491 -18.329 1.00 81.75 298 PRO A N 1
ATOM 2378 C CA . PRO A 1 298 ? 17.426 -5.576 -19.446 1.00 81.75 298 PRO A CA 1
ATOM 2379 C C . PRO A 1 298 ? 16.001 -5.014 -19.444 1.00 81.75 298 PRO A C 1
ATOM 2381 O O . PRO A 1 298 ? 15.025 -5.757 -19.535 1.00 81.75 298 PRO A O 1
ATOM 2384 N N . ILE A 1 299 ? 15.881 -3.688 -19.370 1.00 85.19 299 ILE A N 1
ATOM 2385 C CA . ILE A 1 299 ? 14.598 -2.980 -19.401 1.00 85.19 299 ILE A CA 1
ATOM 2386 C C . ILE A 1 299 ? 14.640 -1.953 -20.532 1.00 85.19 299 ILE A C 1
ATOM 2388 O O . ILE A 1 299 ? 15.489 -1.063 -20.553 1.00 85.19 299 ILE A O 1
ATOM 2392 N N . CYS A 1 300 ? 13.708 -2.066 -21.481 1.00 84.44 300 CYS A N 1
ATOM 2393 C CA . CYS A 1 300 ? 13.545 -1.102 -22.564 1.00 84.44 300 CYS A CA 1
ATOM 2394 C C . CYS A 1 300 ? 12.288 -0.254 -22.330 1.00 84.44 300 CYS A C 1
ATOM 2396 O O . CYS A 1 300 ? 11.194 -0.785 -22.120 1.00 84.44 300 CYS A O 1
ATOM 2398 N N . ILE A 1 301 ? 12.437 1.073 -22.376 1.00 85.06 301 ILE A N 1
ATOM 2399 C CA . ILE A 1 301 ? 11.355 2.021 -22.091 1.00 85.06 301 ILE A CA 1
ATOM 2400 C C . ILE A 1 301 ? 11.238 3.005 -23.249 1.00 85.06 301 ILE A C 1
ATOM 2402 O O . ILE A 1 301 ? 12.171 3.741 -23.573 1.00 85.06 301 ILE A O 1
ATOM 2406 N N . GLN A 1 302 ? 10.064 3.029 -23.875 1.00 80.94 302 GLN A N 1
ATOM 2407 C CA . GLN A 1 302 ? 9.722 4.050 -24.855 1.00 80.94 302 GLN A CA 1
ATOM 2408 C C . GLN A 1 302 ? 9.359 5.334 -24.123 1.00 80.94 302 GLN A C 1
ATOM 2410 O O . GLN A 1 302 ? 8.339 5.387 -23.445 1.00 80.94 302 GLN A O 1
ATOM 2415 N N . LEU A 1 303 ? 10.147 6.394 -24.308 1.00 79.69 303 LEU A N 1
ATOM 2416 C CA . LEU A 1 303 ? 9.852 7.681 -23.671 1.00 79.69 303 LEU A CA 1
ATOM 2417 C C . LEU A 1 303 ? 8.476 8.239 -24.072 1.00 79.69 303 LEU A C 1
ATOM 2419 O O . LEU A 1 303 ? 7.826 8.897 -23.271 1.00 79.69 303 LEU A O 1
ATOM 2423 N N . GLY A 1 304 ? 8.004 7.933 -25.286 1.00 76.94 304 GLY A N 1
ATOM 2424 C CA . GLY A 1 304 ? 6.667 8.318 -25.746 1.00 76.94 304 GLY A CA 1
ATOM 2425 C C . GLY A 1 304 ? 5.516 7.590 -25.043 1.00 76.94 304 GLY A C 1
ATOM 2426 O O . GLY A 1 304 ? 4.390 8.044 -25.149 1.00 76.94 304 GLY A O 1
ATOM 2427 N N . SER A 1 305 ? 5.787 6.491 -24.331 1.00 75.19 305 SER A N 1
ATOM 2428 C CA . SER A 1 305 ? 4.789 5.737 -23.557 1.00 75.19 305 SER A CA 1
ATOM 2429 C C . SER A 1 305 ? 4.709 6.178 -22.096 1.00 75.19 305 SER A C 1
ATOM 2431 O O . SER A 1 305 ? 3.877 5.670 -21.353 1.00 75.19 305 SER A O 1
ATOM 2433 N N . LEU A 1 306 ? 5.573 7.104 -21.664 1.00 79.69 306 LEU A N 1
ATOM 2434 C CA . LEU A 1 306 ? 5.570 7.597 -20.289 1.00 79.69 306 LEU A CA 1
ATOM 2435 C C . LEU A 1 306 ? 4.358 8.497 -19.996 1.00 79.69 306 LEU A C 1
ATOM 2437 O O . LEU A 1 306 ? 4.023 8.648 -18.829 1.00 79.69 306 LEU A O 1
ATOM 2441 N N . ASP A 1 307 ? 3.699 9.083 -21.007 1.00 75.88 307 ASP A N 1
ATOM 2442 C CA . ASP A 1 307 ? 2.477 9.906 -20.878 1.00 75.88 307 ASP A CA 1
ATOM 2443 C C . ASP A 1 307 ? 2.502 10.929 -19.715 1.00 75.88 307 ASP A C 1
ATOM 2445 O O . ASP A 1 307 ? 1.494 11.201 -19.066 1.00 75.88 307 ASP A O 1
ATOM 2449 N N . GLY A 1 308 ? 3.676 11.503 -19.422 1.00 76.69 308 GLY A N 1
ATOM 2450 C CA . GLY A 1 308 ? 3.870 12.477 -18.338 1.00 76.69 308 GLY A CA 1
ATOM 2451 C C . GLY A 1 308 ? 4.025 11.887 -16.928 1.00 76.69 308 GLY A C 1
ATOM 2452 O O . GLY A 1 308 ? 4.139 12.650 -15.970 1.00 76.69 308 GLY A O 1
ATOM 2453 N N . LYS A 1 309 ? 4.061 10.559 -16.783 1.00 79.19 309 LYS A N 1
ATOM 2454 C CA . LYS A 1 309 ? 4.363 9.859 -15.526 1.00 79.19 309 LYS A CA 1
ATOM 2455 C C . LYS A 1 309 ? 5.860 9.872 -15.227 1.00 79.19 309 LYS A C 1
ATOM 2457 O O . LYS A 1 309 ? 6.695 9.976 -16.129 1.00 79.19 309 LYS A O 1
ATOM 2462 N N . THR A 1 310 ? 6.209 9.733 -13.949 1.00 84.06 310 THR A N 1
ATOM 2463 C CA . THR A 1 310 ? 7.600 9.485 -13.554 1.00 84.06 310 THR A CA 1
ATOM 2464 C C . THR A 1 310 ? 8.020 8.081 -13.988 1.00 84.06 310 THR A C 1
ATOM 2466 O O . THR A 1 310 ? 7.189 7.189 -14.167 1.00 84.06 310 THR A O 1
ATOM 2469 N N . LEU A 1 311 ? 9.327 7.879 -14.169 1.00 82.62 311 LEU A N 1
ATOM 2470 C CA . LEU A 1 311 ? 9.872 6.583 -14.573 1.00 82.62 311 LEU A CA 1
ATOM 2471 C C . LEU A 1 311 ? 9.507 5.476 -13.575 1.00 82.62 311 LEU A C 1
ATOM 2473 O O . LEU A 1 311 ? 9.113 4.387 -13.979 1.00 82.62 311 LEU A O 1
ATOM 2477 N N . GLU A 1 312 ? 9.599 5.789 -12.283 1.00 83.56 312 GLU A N 1
ATOM 2478 C CA . GLU A 1 312 ? 9.241 4.893 -11.181 1.00 83.56 312 GLU A CA 1
ATOM 2479 C C . GLU A 1 312 ? 7.767 4.482 -11.252 1.00 83.56 312 GLU A C 1
ATOM 2481 O O . GLU A 1 312 ? 7.447 3.295 -11.228 1.00 83.56 312 GLU A O 1
ATOM 2486 N N . ASP A 1 313 ? 6.868 5.454 -11.423 1.00 84.00 313 ASP A N 1
ATOM 2487 C CA . ASP A 1 313 ? 5.431 5.196 -11.501 1.00 84.00 313 ASP A CA 1
ATOM 2488 C C . ASP A 1 313 ? 5.073 4.355 -12.732 1.00 84.00 313 ASP A C 1
ATOM 2490 O O . ASP A 1 313 ? 4.289 3.407 -12.659 1.00 84.00 313 ASP A O 1
ATOM 2494 N N . TYR A 1 314 ? 5.711 4.645 -13.868 1.00 86.88 314 TYR A N 1
ATOM 2495 C CA . TYR A 1 314 ? 5.549 3.851 -15.079 1.00 86.88 314 TYR A CA 1
ATOM 2496 C C . TYR A 1 314 ? 6.027 2.408 -14.885 1.00 86.88 314 TYR A C 1
ATOM 2498 O O . TYR A 1 314 ? 5.334 1.469 -15.289 1.00 86.88 314 TYR A O 1
ATOM 2506 N N . LEU A 1 315 ? 7.188 2.214 -14.254 1.00 86.31 315 LEU A N 1
ATOM 2507 C CA . LEU A 1 315 ? 7.742 0.886 -14.013 1.00 86.31 315 LEU A CA 1
ATOM 2508 C C . LEU A 1 315 ? 6.833 0.048 -13.111 1.00 86.31 315 LEU A C 1
ATOM 2510 O O . LEU A 1 315 ? 6.552 -1.105 -13.434 1.00 86.31 315 LEU A O 1
ATOM 2514 N N . LEU A 1 316 ? 6.324 0.637 -12.029 1.00 84.56 316 LEU A N 1
ATOM 2515 C CA . LEU A 1 316 ? 5.518 -0.071 -11.035 1.00 84.56 316 LEU A CA 1
ATOM 2516 C C . LEU A 1 316 ? 4.077 -0.316 -11.482 1.00 84.56 316 LEU A C 1
ATOM 2518 O O . LEU A 1 316 ? 3.543 -1.408 -11.281 1.00 84.56 316 LEU A O 1
ATOM 2522 N N . GLN A 1 317 ? 3.431 0.684 -12.083 1.00 82.56 317 GLN A N 1
ATOM 2523 C CA . GLN A 1 317 ? 2.005 0.597 -12.401 1.00 82.56 317 GLN A CA 1
ATOM 2524 C C . GLN A 1 317 ? 1.723 0.007 -13.783 1.00 82.56 317 GLN A C 1
ATOM 2526 O O . GLN A 1 317 ? 0.680 -0.625 -13.978 1.00 82.56 317 GLN A O 1
ATOM 2531 N N . VAL A 1 318 ? 2.613 0.243 -14.752 1.00 84.25 318 VAL A N 1
ATOM 2532 C CA . VAL A 1 318 ? 2.386 -0.109 -16.162 1.00 84.25 318 VAL A CA 1
ATOM 2533 C C . VAL A 1 318 ? 3.286 -1.267 -16.571 1.00 84.25 318 VAL A C 1
ATOM 2535 O O . VAL A 1 318 ? 2.788 -2.350 -16.872 1.00 84.25 318 VAL A O 1
ATOM 2538 N N . TRP A 1 319 ? 4.606 -1.074 -16.527 1.00 88.38 319 TRP A N 1
ATOM 2539 C CA . TRP A 1 319 ? 5.559 -2.059 -17.041 1.00 88.38 319 TRP A CA 1
ATOM 2540 C C . TRP A 1 319 ? 5.508 -3.380 -16.266 1.00 88.38 319 TRP A C 1
ATOM 2542 O O . TRP A 1 319 ? 5.376 -4.435 -16.882 1.00 88.38 319 TRP A O 1
ATOM 2552 N N . LEU A 1 320 ? 5.543 -3.336 -14.929 1.00 86.75 320 LEU A N 1
ATOM 2553 C CA . LEU A 1 320 ? 5.514 -4.533 -14.083 1.00 86.75 320 LEU A CA 1
ATOM 2554 C C . LEU A 1 320 ? 4.220 -5.330 -14.278 1.00 86.75 320 LEU A C 1
ATOM 2556 O O . LEU A 1 320 ? 4.240 -6.558 -14.348 1.00 86.75 320 LEU A O 1
ATOM 2560 N N . LYS A 1 321 ? 3.091 -4.630 -14.419 1.00 85.75 321 LYS A N 1
ATOM 2561 C CA . LYS A 1 321 ? 1.792 -5.251 -14.675 1.00 85.75 321 LYS A CA 1
ATOM 2562 C C . LYS A 1 321 ? 1.769 -5.974 -16.020 1.00 85.75 321 LYS A C 1
ATOM 2564 O O . LYS A 1 321 ? 1.280 -7.099 -16.093 1.00 85.75 321 LYS A O 1
ATOM 2569 N N . GLU A 1 322 ? 2.304 -5.354 -17.070 1.00 85.50 322 GLU A N 1
ATOM 2570 C CA . GLU A 1 322 ? 2.430 -5.998 -18.379 1.00 85.50 322 GLU A CA 1
ATOM 2571 C C . GLU A 1 322 ? 3.372 -7.206 -18.325 1.00 85.50 322 GLU A C 1
ATOM 2573 O O . GLU A 1 322 ? 3.010 -8.284 -18.797 1.00 85.50 322 GLU A O 1
ATOM 2578 N N . ALA A 1 323 ? 4.539 -7.054 -17.697 1.00 85.50 323 ALA A N 1
ATOM 2579 C CA . ALA A 1 323 ? 5.551 -8.100 -17.610 1.00 85.50 323 ALA A CA 1
ATOM 2580 C C . ALA A 1 323 ? 5.045 -9.345 -16.858 1.00 85.50 323 ALA A C 1
ATOM 2582 O O . ALA A 1 323 ? 5.253 -10.473 -17.308 1.00 85.50 323 ALA A O 1
ATOM 2583 N N . LEU A 1 324 ? 4.317 -9.154 -15.753 1.00 84.81 324 LEU A N 1
ATOM 2584 C CA . LEU A 1 324 ? 3.708 -10.249 -14.991 1.00 84.81 324 LEU A CA 1
ATOM 2585 C C . LEU A 1 324 ? 2.499 -10.862 -15.706 1.00 84.81 324 LEU A C 1
ATOM 2587 O O . LEU A 1 324 ? 2.316 -12.081 -15.667 1.00 84.81 324 LEU A O 1
ATOM 2591 N N . SER A 1 325 ? 1.717 -10.055 -16.432 1.00 83.44 325 SER A N 1
ATOM 2592 C CA . SER A 1 325 ? 0.604 -10.556 -17.243 1.00 83.44 325 SER A CA 1
ATOM 2593 C C . SER A 1 325 ? 1.072 -11.518 -18.337 1.00 83.44 325 SER A C 1
ATOM 2595 O O . SER A 1 325 ? 0.342 -12.456 -18.655 1.00 83.44 325 SER A O 1
ATOM 2597 N N . LEU A 1 326 ? 2.277 -11.335 -18.892 1.00 80.81 326 LEU A N 1
ATOM 2598 C CA . LEU A 1 326 ? 2.864 -12.267 -19.868 1.00 80.81 326 LEU A CA 1
ATOM 2599 C C . LEU A 1 326 ? 3.170 -13.645 -19.268 1.00 80.81 326 LEU A C 1
ATOM 2601 O O . LEU A 1 326 ? 3.259 -14.629 -20.000 1.00 80.81 326 LEU A O 1
ATOM 2605 N N . GLN A 1 327 ? 3.318 -13.728 -17.947 1.00 75.88 327 GLN A N 1
ATOM 2606 C CA . GLN A 1 327 ? 3.516 -14.982 -17.223 1.00 75.88 327 GLN A CA 1
ATOM 2607 C C . GLN A 1 327 ? 2.232 -15.498 -16.552 1.00 75.88 327 GLN A C 1
ATOM 2609 O O . GLN A 1 327 ? 2.271 -16.516 -15.867 1.00 75.88 327 GLN A O 1
ATOM 2614 N N . GLY A 1 328 ? 1.094 -14.820 -16.745 1.00 72.75 328 GLY A N 1
ATOM 2615 C CA . GLY A 1 328 ? -0.171 -15.168 -16.091 1.00 72.75 328 GLY A CA 1
ATOM 2616 C C . GLY A 1 328 ? -0.183 -14.899 -14.581 1.00 72.75 328 GLY A C 1
ATOM 2617 O O . GLY A 1 328 ? -0.988 -15.493 -13.867 1.00 72.75 328 GLY A O 1
ATOM 2618 N N . MET A 1 329 ? 0.706 -14.032 -14.086 1.00 74.19 329 MET A N 1
ATOM 2619 C CA . MET A 1 329 ? 0.831 -13.691 -12.666 1.00 74.19 329 MET A CA 1
ATOM 2620 C C . MET A 1 329 ? 0.080 -12.393 -12.331 1.00 74.19 329 MET A C 1
ATOM 2622 O O . MET A 1 329 ? -0.051 -11.496 -13.165 1.00 74.19 329 MET A O 1
ATOM 2626 N N . VAL A 1 330 ? -0.398 -12.281 -11.088 1.00 75.31 330 VAL A N 1
ATOM 2627 C CA . VAL A 1 330 ? -1.047 -11.070 -10.557 1.00 75.31 330 VAL A CA 1
ATOM 2628 C C . VAL A 1 330 ? -0.022 -10.241 -9.785 1.00 75.31 330 VAL A C 1
ATOM 2630 O O . VAL A 1 330 ? 0.779 -10.789 -9.033 1.00 75.31 330 VAL A O 1
ATOM 2633 N N . VAL A 1 331 ? -0.059 -8.919 -9.966 1.00 75.00 331 VAL A N 1
ATOM 2634 C CA . VAL A 1 331 ? 0.822 -7.972 -9.266 1.00 75.00 331 VAL A CA 1
ATOM 2635 C C . VAL A 1 331 ? 0.533 -8.006 -7.761 1.00 75.00 331 VAL A C 1
ATOM 2637 O O . VAL A 1 331 ? -0.592 -7.713 -7.355 1.00 75.00 331 VAL A O 1
ATOM 2640 N N . SER A 1 332 ? 1.541 -8.313 -6.942 1.00 76.88 332 SER A N 1
ATOM 2641 C CA . SER A 1 332 ? 1.495 -8.141 -5.483 1.00 76.88 332 SER A CA 1
ATOM 2642 C C . SER A 1 332 ? 2.285 -6.902 -5.046 1.00 76.88 332 SER A C 1
ATOM 2644 O O . SER A 1 332 ? 3.183 -6.439 -5.755 1.00 76.88 332 SER A O 1
ATOM 2646 N N . ALA A 1 333 ? 1.971 -6.364 -3.864 1.00 73.31 333 ALA A N 1
ATOM 2647 C CA . ALA A 1 333 ? 2.703 -5.230 -3.294 1.00 73.31 333 ALA A CA 1
ATOM 2648 C C . ALA A 1 333 ? 4.189 -5.563 -3.047 1.00 73.31 333 ALA A C 1
ATOM 2650 O O . ALA A 1 333 ? 5.056 -4.719 -3.238 1.00 73.31 333 ALA A O 1
ATOM 2651 N N . GLN A 1 334 ? 4.507 -6.814 -2.714 1.00 71.88 334 GLN A N 1
ATOM 2652 C CA . GLN A 1 334 ? 5.886 -7.241 -2.460 1.00 71.88 334 GLN A CA 1
ATOM 2653 C C . GLN A 1 334 ? 6.729 -7.282 -3.734 1.00 71.88 334 GLN A C 1
ATOM 2655 O O . GLN A 1 334 ? 7.884 -6.878 -3.702 1.00 71.88 334 GLN A O 1
ATOM 2660 N N . MET A 1 335 ? 6.152 -7.701 -4.866 1.00 76.06 335 MET A N 1
ATOM 2661 C CA . MET A 1 335 ? 6.843 -7.682 -6.162 1.00 76.06 335 MET A CA 1
ATOM 2662 C C . MET A 1 335 ? 7.236 -6.259 -6.573 1.00 76.06 335 MET A C 1
ATOM 2664 O O . MET A 1 335 ? 8.287 -6.050 -7.175 1.00 76.06 335 MET A O 1
ATOM 2668 N N . GLN A 1 336 ? 6.406 -5.270 -6.229 1.00 78.31 336 GLN A N 1
ATOM 2669 C CA . GLN A 1 336 ? 6.732 -3.860 -6.440 1.00 78.31 336 GLN A CA 1
ATOM 2670 C C . GLN A 1 336 ? 7.923 -3.435 -5.575 1.00 78.31 336 GLN A C 1
ATOM 2672 O O . GLN A 1 336 ? 8.851 -2.804 -6.078 1.00 78.31 336 GLN A O 1
ATOM 2677 N N . THR A 1 337 ? 7.931 -3.815 -4.296 1.00 77.56 337 THR A N 1
ATOM 2678 C CA . THR A 1 337 ? 9.034 -3.509 -3.375 1.00 77.56 337 THR A CA 1
ATOM 2679 C C . THR A 1 337 ? 10.338 -4.199 -3.779 1.00 77.56 337 THR A C 1
ATOM 2681 O O . THR A 1 337 ? 11.393 -3.569 -3.755 1.00 77.56 337 THR A O 1
ATOM 2684 N N . GLU A 1 338 ? 10.280 -5.464 -4.190 1.00 80.12 338 GLU A N 1
ATOM 2685 C CA . GLU A 1 338 ? 11.447 -6.248 -4.605 1.00 80.12 338 GLU A CA 1
ATOM 2686 C C . GLU A 1 338 ? 12.076 -5.688 -5.890 1.00 80.12 338 GLU A C 1
ATOM 2688 O O . GLU A 1 338 ? 13.289 -5.484 -5.946 1.00 80.12 338 GLU A O 1
ATOM 2693 N N . LEU A 1 339 ? 11.256 -5.331 -6.889 1.00 79.19 33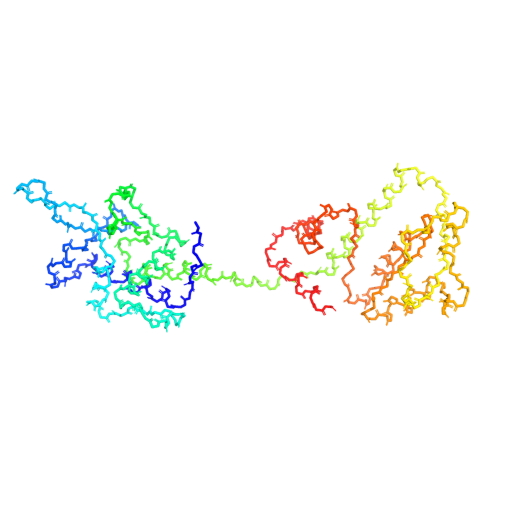9 LEU A N 1
ATOM 2694 C CA . LEU A 1 339 ? 11.741 -4.665 -8.100 1.00 79.19 339 LEU A CA 1
ATOM 2695 C C . LEU A 1 339 ? 12.424 -3.329 -7.769 1.00 79.19 339 LEU A C 1
ATOM 2697 O O . LEU A 1 339 ? 13.478 -3.028 -8.324 1.00 79.19 339 LEU A O 1
ATOM 2701 N N . MET A 1 340 ? 11.863 -2.539 -6.847 1.00 78.56 340 MET A N 1
ATOM 2702 C CA . MET A 1 340 ? 12.486 -1.282 -6.419 1.00 78.56 340 MET A CA 1
ATOM 2703 C C . MET A 1 340 ? 13.835 -1.513 -5.741 1.00 78.56 340 MET A C 1
ATOM 2705 O O . MET A 1 340 ? 14.783 -0.787 -6.022 1.00 78.56 340 MET A O 1
ATOM 2709 N N . GLN A 1 341 ? 13.957 -2.534 -4.892 1.00 76.69 341 GLN A N 1
ATOM 2710 C CA . GLN A 1 341 ? 15.239 -2.884 -4.278 1.00 76.69 341 GLN A CA 1
ATOM 2711 C C . GLN A 1 341 ? 16.278 -3.291 -5.331 1.00 76.69 341 GLN A C 1
ATOM 2713 O O . GLN A 1 341 ? 17.421 -2.852 -5.250 1.00 76.69 341 GLN A O 1
ATOM 2718 N N . LEU A 1 342 ? 15.883 -4.052 -6.356 1.00 74.69 342 LEU A N 1
ATOM 2719 C CA . LEU A 1 342 ? 16.772 -4.429 -7.461 1.00 74.69 342 LEU A CA 1
ATOM 2720 C C . LEU A 1 342 ? 17.218 -3.229 -8.312 1.00 74.69 342 LEU A C 1
ATOM 2722 O O . LEU A 1 342 ? 18.331 -3.235 -8.831 1.00 74.69 342 LEU A O 1
ATOM 2726 N N . LEU A 1 343 ? 16.373 -2.203 -8.445 1.00 70.94 343 LEU A N 1
ATOM 2727 C CA . LEU A 1 343 ? 16.679 -0.988 -9.207 1.00 70.94 343 LEU A CA 1
ATOM 2728 C C . LEU A 1 343 ? 17.517 0.036 -8.424 1.00 70.94 343 LEU A C 1
ATOM 2730 O O . LEU A 1 343 ? 18.224 0.819 -9.046 1.00 70.94 343 LEU A O 1
ATOM 2734 N N . VAL A 1 344 ? 17.452 0.037 -7.087 1.00 61.72 344 VAL A N 1
ATOM 2735 C CA . VAL A 1 344 ? 18.214 0.955 -6.210 1.00 61.72 344 VAL A CA 1
ATOM 2736 C C . VAL A 1 344 ? 19.655 0.479 -5.966 1.00 61.72 344 VAL A C 1
ATOM 2738 O O . VAL A 1 344 ? 20.508 1.265 -5.564 1.00 61.72 344 VAL A O 1
ATOM 2741 N N . VAL A 1 345 ? 19.944 -0.804 -6.201 1.00 44.81 345 VAL A N 1
ATOM 2742 C CA . VAL A 1 345 ? 21.273 -1.412 -5.982 1.00 44.81 345 VAL A CA 1
ATOM 2743 C C . VAL A 1 345 ? 22.249 -1.168 -7.156 1.00 44.81 345 VAL A C 1
ATOM 2745 O O . VAL A 1 345 ? 23.399 -1.604 -7.102 1.00 44.81 345 VAL A O 1
ATOM 2748 N N . VAL A 1 346 ? 21.839 -0.426 -8.191 1.00 39.66 346 VAL A N 1
ATOM 2749 C CA . VAL A 1 346 ? 22.675 -0.013 -9.339 1.00 39.66 346 VAL A CA 1
ATOM 2750 C C . VAL A 1 346 ? 22.880 1.493 -9.308 1.00 39.66 346 VAL A C 1
ATOM 2752 O O . VAL A 1 346 ? 24.030 1.925 -9.557 1.00 39.66 346 VAL A O 1
#

pLDDT: mean 70.54, std 12.75, range [27.58, 88.38]

Nearest PDB structures (foldseek):
  8adl-assembly1_J  TM=5.369E-01  e=6.177E+00  Saccharomyces cerevisiae
  3tdh-assembly1_B  TM=2.797E-01  e=7.715E+00  Saccharomyces cerevisiae S288C

Secondary structure (DSSP, 8-state):
-------SHHHHHHHHHHHHHHHHHHTT---S-HHHHHH-EEEEEETTEEEEE-EEEEEETTEEEEEE--B-HHHHHHHHHHTT------GGG--TT--HHHHHHHHHHHHHHHHHHTT-EEE-TT--TT-TT-B-EEEE-S-TTS-HHHHHHHHHHHHHHHH---PPPS-----HHHHHHHHHHHHHHHHHHHHHHTSTTSS-------PEEE----------TT----HHHHHHTS---GGG-SEEE-HHHHIIIIIIS-TT--------TTSSHHHHHHHHHHHHHH-TT---------GGGSTT--HHHHIIIIIHHHHHHTTTPPPPHHHHHHHHHHHHT-

Mean predicted aligned error: 19.55 Å

Sequence (346 aa):
MARNIGWGEPAKSNAIKLLEALLSLADGWELDDCELKAAVQVEWVSENKLRVTGKGKQKRGKRETIVEIGTTKKALVKLVEKAGKSLEFPQRQQGEGTSREDREAEAVQTVFDCLRELGVFEEDPTNTRKNQGYWKFSLKLKHQTASLAENLAEIQLKWKEQNSEEPPPPPTNINWRDICHKMLEEQLRRYQFRRQATGTGLGHEVGIYVPLGLVKPTTQPRRGKEFCPSPHEGRLQYQLNEKEIEKRFEADAFLREVIEAGEGKTIAIIGEPGAGKSTWLEQIARHLKDSENVSRLPICIQLGSLDGKTLEDYLLQVWLKEALSLQGMVVSAQMQTELMQLLVVV

Solvent-accessible surface area (backbone atoms only — not comparable to full-atom values): 21165 Å² total; per-residue (Å²): 131,87,69,88,74,70,87,43,70,47,42,55,54,36,39,51,51,48,52,49,40,51,48,44,47,57,77,66,54,80,68,89,48,69,67,55,55,34,32,51,39,61,46,74,80,46,63,36,33,41,34,40,30,9,50,38,80,45,74,64,84,96,46,77,43,82,38,84,65,25,21,38,61,69,53,54,52,52,46,25,46,73,67,76,42,80,80,58,78,74,84,88,67,83,60,93,81,73,53,74,69,57,55,54,45,47,48,53,47,50,27,51,54,52,36,39,75,70,69,32,46,43,73,42,88,83,72,48,92,85,47,83,73,44,43,44,37,34,36,58,49,78,40,74,87,50,52,75,66,55,42,50,49,50,53,53,44,53,49,46,58,71,70,37,70,72,75,78,68,75,82,70,88,68,58,60,57,59,39,28,51,54,40,46,50,52,50,52,50,52,51,55,50,49,39,48,72,74,62,69,51,72,84,69,82,62,91,75,78,73,70,46,65,46,60,75,93,68,88,71,78,84,75,66,100,80,77,78,66,54,82,76,57,51,56,56,73,75,57,74,58,78,88,58,46,80,44,77,30,55,65,74,55,38,47,48,63,51,62,69,66,39,82,91,66,92,81,83,91,84,74,63,92,86,67,44,66,70,58,50,55,48,50,52,54,49,50,63,64,72,43,82,83,58,98,65,72,64,80,87,79,62,76,86,73,41,82,89,52,54,72,67,57,39,43,60,68,48,49,48,45,54,36,33,50,76,74,76,48,80,88,50,75,62,60,50,53,51,53,49,54,65,63,70,77,110

Foldseek 3Di:
DDDPQPLDPLLLVQLLLLLLLLLCVAVPPDDPDPQLCQQWDWDDPDFFKIKIWHWDWDDDDPDTDTDTLAHFLVSSQVSSVSVVHHRDAPPPPPDPDDDPVNRSSVSVVSNQSVQVVLVQKDFDPPPDPVSVGHGIIMGGFDGPPDDSVRRSVVVVVSSCVVPDPDPPPDPPPPPLQVLLLLLLVVVLVVVVVVCVVVPVPPDPVDVDFQKDFDFDDDPDPDDDPPDDDDPVVVVVVQDDDPVRRPDIDGLVRCLVVPVVVPPPDDDDDDDDVVSCPVVSVSVNSVSVSVCPPDPDRDDDDDPVVCVPPDPLCCVQPPVVCVSQVSVVHDDDPVVSVVVVVVVVVD

Radius of gyration: 34.69 Å; Cα contacts (8 Å, |Δi|>4): 327; chains: 1; bounding box: 76×52×93 Å